Protein AF-A0A1E4J104-F1 (afdb_monomer_lite)

Foldseek 3Di:
DFPVLLLLLLVLVQLLCVVVVNHDDSQVSQQLSCLQLPHRGNVVCVVCRVSVVPGDQDLVSLVSSQVVCCVPRVQHADSLLSSCSSLLHNKDFDDWADLDPVDPKTKTKIWFRFSNNHTFIEIDIDDLDCLQFKKKFKFFLVLQLVQACQCCPDPCNVLSPDDLVVLCPPPCLVVLVVQRVCGPSRHHYAWEKAKDWAWDDPPDPVVVVVPPPDPGHTRIHMDGPGDSNNSSNRVSRHGRIDMHMYTPVGQVVCCVRTGDPPDHMDGSCRRNVNHRDDD

Radius of gyration: 21.44 Å; chains: 1; bounding box: 60×54×58 Å

Sequence (279 aa):
MNVEQLKLLAQRLRGVLERRNQPIGHSQSLDEIAALPGLRNWPEVLAFPHRVAAFELDILVAERLASRLKEHHAVDLMPRALLGVLVGNGTRQIAVQSINPWDTRKSAVYEVALESCEFAYMRVDASNCRNNERVVVVVDAQRFLSHWRADRNGHHVAEANGNPSTWIHDYKFEFAVDGFALGAANPVPLAQVGFWLKPNVRRSKMSNLMGDASEPSTTPVVAFTDGITRTFWLLVQGAPSFPVECSRSEAELLSHWCGASGVAPQSVAEITGMTDDSD

Secondary structure (DSSP, 8-state):
--HHHHHHHHHHHHHHHHHTT----HHHHHHHHTTTTT-SSHHHHHH-HHHHHH----HHHHHHHHHHHHHHH-----HHHHHHHHHT--EEEEEEE-SSTT----EEEEEEE-TTS-EEEEEEE--SS-TTTEEEEEEEHHHHHHHHHT-TTSTTHHHHT--HHHHTTSTTHHHHHHHHHTGGGSPEEPEEEEEEEEE-----TTTTTTT------EEEEEEEEE-HHHHHHHHHTT-SEEEEEEEHHHHHHHHHHHBPTT---EEHHHHH--PPP--

pLDDT: mean 91.8, std 10.4, range [45.41, 98.81]

Structure (mmCIF, N/CA/C/O backbone):
data_AF-A0A1E4J104-F1
#
_entry.id   AF-A0A1E4J104-F1
#
loop_
_atom_site.group_PDB
_atom_site.id
_atom_site.type_symbol
_atom_site.label_atom_id
_atom_site.label_alt_id
_atom_site.label_comp_id
_atom_site.label_asym_id
_atom_site.label_entity_id
_atom_site.label_seq_id
_atom_site.pdbx_PDB_ins_code
_atom_site.Cartn_x
_atom_site.Cartn_y
_atom_site.Cartn_z
_atom_site.occupancy
_atom_site.B_iso_or_equiv
_atom_site.auth_seq_id
_atom_site.auth_comp_id
_atom_site.auth_asym_id
_atom_site.auth_atom_id
_atom_site.pdbx_PDB_model_num
ATOM 1 N N . MET A 1 1 ? -5.263 16.412 13.201 1.00 90.75 1 MET A N 1
ATOM 2 C CA . MET A 1 1 ? -6.171 16.185 12.042 1.00 90.75 1 MET A CA 1
ATOM 3 C C . MET A 1 1 ? -6.997 17.452 11.769 1.00 90.75 1 MET A C 1
ATOM 5 O O . MET A 1 1 ? -6.996 18.346 12.606 1.00 90.75 1 MET A O 1
ATOM 9 N N . ASN A 1 2 ? -7.709 17.573 10.643 1.00 93.56 2 ASN A N 1
ATOM 10 C CA . ASN A 1 2 ? -8.703 18.631 10.401 1.00 93.56 2 ASN A CA 1
ATOM 11 C C . ASN A 1 2 ? -10.014 18.072 9.804 1.00 93.56 2 ASN A C 1
ATOM 13 O O . ASN A 1 2 ? -10.102 16.891 9.465 1.00 93.56 2 ASN A O 1
ATOM 17 N N . VAL A 1 3 ? -11.046 18.917 9.694 1.00 93.81 3 VAL A N 1
ATOM 18 C CA . VAL A 1 3 ? -12.386 18.509 9.225 1.00 93.81 3 VAL A CA 1
ATOM 19 C C . VAL A 1 3 ? -12.366 17.981 7.787 1.00 93.81 3 VAL A C 1
ATOM 21 O O . VAL A 1 3 ? -13.024 16.984 7.500 1.00 93.81 3 VAL A O 1
ATOM 24 N N . GLU A 1 4 ? -11.595 18.596 6.889 1.00 94.69 4 GLU A N 1
ATOM 25 C CA . GLU A 1 4 ? -11.484 18.138 5.496 1.00 94.69 4 GLU A CA 1
ATOM 26 C C . GLU A 1 4 ? -10.784 16.779 5.400 1.00 94.69 4 GLU A C 1
ATOM 28 O O . GLU A 1 4 ? -11.212 15.904 4.650 1.00 94.69 4 GLU A O 1
ATOM 33 N N . GLN A 1 5 ? -9.766 16.549 6.231 1.00 93.62 5 GLN A N 1
ATOM 34 C CA . GLN A 1 5 ? -9.133 15.240 6.342 1.00 93.62 5 GLN A CA 1
ATOM 35 C C . GLN A 1 5 ? -10.125 14.187 6.858 1.00 93.62 5 GLN A C 1
ATOM 37 O O . GLN A 1 5 ? -10.184 13.102 6.289 1.00 93.62 5 GLN A O 1
ATOM 42 N N . LEU A 1 6 ? -10.964 14.494 7.857 1.00 95.12 6 LEU A N 1
ATOM 43 C CA . LEU A 1 6 ? -12.016 13.567 8.304 1.00 95.12 6 LEU A CA 1
ATOM 44 C C . LEU A 1 6 ? -13.032 13.252 7.195 1.00 95.12 6 LEU A C 1
ATOM 46 O O . LEU A 1 6 ? -13.424 12.097 7.048 1.00 95.12 6 LEU A O 1
ATOM 50 N N . LYS A 1 7 ? -13.429 14.230 6.373 1.00 95.75 7 LYS A N 1
ATOM 51 C CA . LYS A 1 7 ? -14.304 13.969 5.213 1.00 95.75 7 LYS A CA 1
ATOM 52 C C . LYS A 1 7 ? -13.657 13.008 4.216 1.00 95.75 7 LYS A C 1
ATOM 54 O O . LYS A 1 7 ? -14.339 12.124 3.700 1.00 95.75 7 LYS A O 1
ATOM 59 N N . LEU A 1 8 ? -12.350 13.141 3.977 1.00 93.81 8 LEU A N 1
ATOM 60 C CA . LEU A 1 8 ? -11.608 12.203 3.135 1.00 93.81 8 LEU A CA 1
ATOM 61 C C . LEU A 1 8 ? -11.618 10.786 3.730 1.00 93.81 8 LEU A C 1
ATOM 63 O O . LEU A 1 8 ? -11.821 9.817 2.999 1.00 93.81 8 LEU A O 1
ATOM 67 N N . LEU A 1 9 ? -11.461 10.654 5.052 1.00 95.38 9 LEU A N 1
ATOM 68 C CA . LEU A 1 9 ? -11.584 9.359 5.733 1.00 95.38 9 LEU A CA 1
ATOM 69 C C . LEU A 1 9 ? -12.995 8.774 5.593 1.00 95.38 9 LEU A C 1
ATOM 71 O O . LEU A 1 9 ? -13.130 7.577 5.357 1.00 95.38 9 LEU A O 1
ATOM 75 N N . ALA A 1 10 ? -14.037 9.605 5.667 1.00 95.94 10 ALA A N 1
ATOM 76 C CA . ALA A 1 10 ? -15.421 9.165 5.485 1.00 95.94 10 ALA A CA 1
ATOM 77 C C . ALA A 1 10 ? -15.674 8.664 4.061 1.00 95.94 10 ALA A C 1
ATOM 79 O O . ALA A 1 10 ? -16.308 7.628 3.873 1.00 95.94 10 ALA A O 1
ATOM 80 N N . GLN A 1 11 ? -15.113 9.342 3.057 1.00 93.75 11 GLN A N 1
ATOM 81 C CA . GLN A 1 11 ? -15.161 8.880 1.673 1.00 93.75 11 GLN A CA 1
ATOM 82 C C . GLN A 1 11 ? -14.456 7.526 1.495 1.00 93.75 11 GLN A C 1
ATOM 84 O O . GLN A 1 11 ? -14.999 6.648 0.827 1.00 93.75 11 GLN A O 1
ATOM 89 N N . ARG A 1 12 ? -13.278 7.338 2.106 1.00 93.00 12 ARG A N 1
ATOM 90 C CA . ARG A 1 12 ? -12.544 6.060 2.073 1.00 93.00 12 ARG A CA 1
ATOM 91 C C . ARG A 1 12 ? -13.336 4.939 2.748 1.00 93.00 12 ARG A C 1
ATOM 93 O O . ARG A 1 12 ? -13.497 3.877 2.157 1.00 93.00 12 ARG A O 1
ATOM 100 N N . LEU A 1 13 ? -13.887 5.195 3.937 1.00 95.00 13 LEU A N 1
ATOM 101 C CA . LEU A 1 13 ? -14.746 4.246 4.649 1.00 95.00 13 LEU A CA 1
ATOM 102 C C . LEU A 1 13 ? -15.969 3.849 3.813 1.00 95.00 13 LEU A C 1
ATOM 104 O O . LEU A 1 13 ? -16.334 2.677 3.770 1.00 95.00 13 LEU A O 1
ATOM 108 N N . ARG A 1 14 ? -16.591 4.811 3.125 1.00 93.81 14 ARG A N 1
ATOM 109 C CA . ARG A 1 14 ? -17.729 4.524 2.252 1.00 93.81 14 ARG A CA 1
ATOM 110 C C . ARG A 1 14 ? -17.349 3.554 1.131 1.00 93.81 14 ARG A C 1
ATOM 112 O O . ARG A 1 14 ? -18.087 2.603 0.912 1.00 93.81 14 ARG A O 1
ATOM 119 N N . GLY A 1 15 ? -16.190 3.744 0.492 1.00 89.94 15 GLY A N 1
ATOM 120 C CA . GLY A 1 15 ? -15.677 2.819 -0.530 1.00 89.94 15 GLY A CA 1
ATOM 121 C C . GLY A 1 15 ? -15.488 1.391 -0.002 1.00 89.94 15 GLY A C 1
ATOM 122 O O . GLY A 1 15 ? -15.990 0.441 -0.602 1.00 89.94 15 GLY A O 1
ATOM 123 N N . VAL A 1 16 ? -14.882 1.251 1.186 1.00 90.94 16 VAL A N 1
ATOM 124 C CA . VAL A 1 16 ? -14.722 -0.045 1.879 1.00 90.94 16 VAL A CA 1
ATOM 125 C C . VAL A 1 16 ? -16.065 -0.761 2.055 1.00 90.94 16 VAL A C 1
ATOM 127 O O . VAL A 1 16 ? -16.193 -1.950 1.760 1.00 90.94 16 VAL A O 1
ATOM 130 N N . LEU A 1 17 ? -17.080 -0.040 2.533 1.00 92.06 17 LEU A N 1
ATOM 131 C CA . LEU A 1 17 ? -18.397 -0.611 2.813 1.00 92.06 17 LEU A CA 1
ATOM 132 C C . LEU A 1 17 ? -19.198 -0.904 1.531 1.00 92.06 17 LEU A C 1
ATOM 134 O O . LEU A 1 17 ? -19.832 -1.956 1.436 1.00 92.06 17 LEU A O 1
ATOM 138 N N . GLU A 1 18 ? -19.111 -0.041 0.514 1.00 90.25 18 GLU A N 1
ATOM 139 C CA . GLU A 1 18 ? -19.721 -0.256 -0.808 1.00 90.25 18 GLU A CA 1
ATOM 140 C C . GLU A 1 18 ? -19.241 -1.576 -1.435 1.00 90.25 18 GLU A C 1
ATOM 142 O O . GLU A 1 18 ? -20.062 -2.382 -1.879 1.00 90.25 18 GLU A O 1
ATOM 147 N N . ARG A 1 19 ? -17.932 -1.860 -1.405 1.00 83.12 19 ARG A N 1
ATOM 148 C CA . ARG A 1 19 ? -17.380 -3.113 -1.954 1.00 83.12 19 ARG A CA 1
ATOM 149 C C . ARG A 1 19 ? -17.776 -4.365 -1.181 1.00 83.12 19 ARG A C 1
ATOM 151 O O . ARG A 1 19 ? -17.814 -5.449 -1.756 1.00 83.12 19 ARG A O 1
ATOM 158 N N . ARG A 1 20 ? -18.101 -4.222 0.103 1.00 85.81 20 ARG A N 1
ATOM 159 C CA . ARG A 1 20 ? -18.635 -5.303 0.944 1.00 85.81 20 ARG A CA 1
ATOM 160 C C . ARG A 1 20 ? -20.149 -5.478 0.803 1.00 85.81 20 ARG A C 1
ATOM 162 O O . ARG A 1 20 ? -20.754 -6.182 1.607 1.00 85.81 20 ARG A O 1
ATOM 169 N N . ASN A 1 21 ? -20.761 -4.853 -0.208 1.00 87.88 21 ASN A N 1
ATOM 170 C CA . ASN A 1 21 ? -22.206 -4.865 -0.434 1.00 87.88 21 ASN A CA 1
ATOM 171 C C . ASN A 1 21 ? -22.998 -4.350 0.787 1.00 87.88 21 ASN A C 1
ATOM 173 O O . ASN A 1 21 ? -24.104 -4.804 1.071 1.00 87.88 21 ASN A O 1
ATOM 177 N N . GLN A 1 22 ? -22.402 -3.402 1.514 1.00 90.62 22 GLN A N 1
ATOM 178 C CA . GLN A 1 22 ? -22.949 -2.730 2.694 1.00 90.62 22 GLN A CA 1
ATOM 179 C C . GLN A 1 22 ? -22.968 -1.209 2.446 1.00 90.62 22 GLN A C 1
ATOM 181 O O . GLN A 1 22 ? -22.350 -0.451 3.191 1.00 90.62 22 GLN A O 1
ATOM 186 N N . PRO A 1 23 ? -23.585 -0.718 1.353 1.00 92.12 23 PRO A N 1
ATOM 187 C CA . PRO A 1 23 ? -23.490 0.690 0.994 1.00 92.12 23 PRO A CA 1
ATOM 188 C C . PRO A 1 23 ? -24.149 1.568 2.063 1.00 92.12 23 PRO A C 1
ATOM 190 O O . PRO A 1 23 ? -25.311 1.371 2.417 1.00 92.12 23 PRO A O 1
ATOM 193 N N . ILE A 1 24 ? -23.419 2.582 2.526 1.00 94.44 24 ILE A N 1
ATOM 194 C CA . ILE A 1 24 ? -23.942 3.607 3.433 1.00 94.44 24 ILE A CA 1
ATOM 195 C C . ILE A 1 24 ? -24.002 4.965 2.734 1.00 94.44 24 ILE A C 1
ATOM 197 O O . ILE A 1 24 ? -23.180 5.293 1.874 1.00 94.44 24 ILE A O 1
ATOM 201 N N . GLY A 1 25 ? -24.978 5.786 3.116 1.00 94.25 25 GLY A N 1
ATOM 202 C CA . GLY A 1 25 ? -25.119 7.144 2.600 1.00 94.25 25 GLY A CA 1
ATOM 203 C C . GLY A 1 25 ? -23.965 8.058 3.026 1.00 94.25 25 GLY A C 1
ATOM 204 O O . GLY A 1 25 ? -23.263 7.807 4.005 1.00 94.25 25 GLY A O 1
ATOM 205 N N . HIS A 1 26 ? -23.796 9.185 2.326 1.00 93.94 26 HIS A N 1
ATOM 206 C CA . HIS A 1 26 ? -22.757 10.166 2.660 1.00 93.94 26 HIS A CA 1
ATOM 207 C C . HIS A 1 26 ? -22.847 10.650 4.119 1.00 93.94 26 HIS A C 1
ATOM 209 O O . HIS A 1 26 ? -21.851 10.601 4.835 1.00 93.94 26 HIS A O 1
ATOM 215 N N . SER A 1 27 ? -24.034 11.042 4.591 1.00 95.31 27 SER A N 1
ATOM 216 C CA . SER A 1 27 ? -24.217 11.494 5.978 1.00 95.31 27 SER A CA 1
ATOM 217 C C . SER A 1 27 ? -23.904 10.400 7.000 1.00 95.31 27 SER A C 1
ATOM 219 O O . SER A 1 27 ? -23.222 10.669 7.981 1.00 95.31 27 SER A O 1
ATOM 221 N N . GLN A 1 28 ? -24.302 9.153 6.725 1.00 95.62 28 GLN A N 1
ATOM 222 C CA . GLN A 1 28 ? -23.972 8.013 7.586 1.00 95.62 28 GLN A CA 1
ATOM 223 C C . GLN A 1 28 ? -22.456 7.809 7.676 1.00 95.62 28 GLN A C 1
ATOM 225 O O . GLN A 1 28 ? -21.929 7.647 8.769 1.00 95.62 28 GLN A O 1
ATOM 230 N N . SER A 1 29 ? -21.728 7.905 6.556 1.00 96.56 29 SER A N 1
ATOM 231 C CA . SER A 1 29 ? -20.262 7.770 6.571 1.00 96.56 29 SER A CA 1
ATOM 232 C C . SER A 1 29 ? -19.569 8.841 7.423 1.00 96.56 29 SER A C 1
ATOM 234 O O . SER A 1 29 ? -18.576 8.553 8.090 1.00 96.56 29 SER A O 1
ATOM 236 N N . LEU A 1 30 ? -20.114 10.063 7.450 1.00 97.25 30 LEU A N 1
ATOM 237 C CA . LEU A 1 30 ? -19.623 11.142 8.307 1.00 97.25 30 LEU A CA 1
ATOM 238 C C . LEU A 1 30 ? -19.905 10.864 9.788 1.00 97.25 30 LEU A C 1
ATOM 240 O O . LEU A 1 30 ? -19.040 11.110 10.631 1.00 97.25 30 LEU A O 1
ATOM 244 N N . ASP A 1 31 ? -21.084 10.329 10.102 1.00 96.44 31 ASP A N 1
ATOM 245 C CA . ASP A 1 31 ? -21.455 9.965 11.470 1.00 96.44 31 ASP A CA 1
ATOM 246 C C . ASP A 1 31 ? -20.611 8.807 12.011 1.00 96.44 31 ASP A C 1
ATOM 248 O O . ASP A 1 31 ? -20.211 8.842 13.175 1.00 96.44 31 ASP A O 1
ATOM 252 N N . GLU A 1 32 ? -20.273 7.817 11.181 1.00 96.38 32 GLU A N 1
ATOM 253 C CA . GLU A 1 32 ? -19.372 6.736 11.594 1.00 96.38 32 GLU A CA 1
ATOM 254 C C . GLU A 1 32 ? -17.950 7.248 11.848 1.00 96.38 32 GLU A C 1
ATOM 256 O O . GLU A 1 32 ? -17.347 6.944 12.879 1.00 96.38 32 GLU A O 1
ATOM 261 N N . ILE A 1 33 ? -17.428 8.110 10.970 1.00 96.44 33 ILE A N 1
ATOM 262 C CA . ILE A 1 33 ? -16.099 8.710 11.144 1.00 96.44 33 ILE A CA 1
ATOM 263 C C . ILE A 1 33 ? -16.009 9.656 12.343 1.00 96.44 33 ILE A C 1
ATOM 265 O O . ILE A 1 33 ? -14.914 9.841 12.881 1.00 96.44 33 ILE A O 1
ATOM 269 N N . ALA A 1 34 ? -17.123 10.195 12.841 1.00 95.69 34 ALA A N 1
ATOM 270 C CA . ALA A 1 34 ? -17.124 10.958 14.088 1.00 95.69 34 ALA A CA 1
ATOM 271 C C . ALA A 1 34 ? -16.581 10.140 15.277 1.00 95.69 34 ALA A C 1
ATOM 273 O O . ALA A 1 34 ? -15.997 10.710 16.203 1.00 95.69 34 ALA A O 1
ATOM 274 N N . ALA A 1 35 ? -16.665 8.805 15.226 1.00 94.06 35 ALA A N 1
ATOM 275 C CA . ALA A 1 35 ? -16.077 7.933 16.236 1.00 94.06 35 ALA A CA 1
ATOM 276 C C . ALA A 1 35 ? -14.547 8.056 16.329 1.00 94.06 35 ALA A C 1
ATOM 278 O O . ALA A 1 35 ? -13.984 7.747 17.381 1.00 94.06 35 ALA A O 1
ATOM 279 N N . LEU A 1 36 ? -13.861 8.528 15.279 1.00 94.50 36 LEU A N 1
ATOM 280 C CA . LEU A 1 36 ? -12.402 8.659 15.255 1.00 94.50 36 LEU A CA 1
ATOM 281 C C . LEU A 1 36 ? -11.862 9.668 16.295 1.00 94.50 36 LEU A C 1
ATOM 283 O O . LEU A 1 36 ? -11.022 9.300 17.112 1.00 94.50 36 LEU A O 1
ATOM 287 N N . PRO A 1 37 ? -12.372 10.907 16.392 1.00 95.00 37 PRO A N 1
ATOM 288 C CA . PRO A 1 37 ? -12.060 11.799 17.515 1.00 95.00 37 PRO A CA 1
ATOM 289 C C . PRO A 1 37 ? -12.823 11.459 18.816 1.00 95.00 37 PRO A C 1
ATOM 291 O O . PRO A 1 37 ? -12.764 12.221 19.785 1.00 95.00 37 PRO A O 1
ATOM 294 N N . GLY A 1 38 ? -13.557 10.340 18.865 1.00 92.88 38 GLY A N 1
ATOM 295 C CA . GLY A 1 38 ? -14.380 9.929 20.009 1.00 92.88 38 GLY A CA 1
ATOM 296 C C . GLY A 1 38 ? -15.676 10.735 20.146 1.00 92.88 38 GLY A C 1
ATOM 297 O O . GLY A 1 38 ? -16.106 11.022 21.266 1.00 92.88 38 GLY A O 1
ATOM 298 N N . LEU A 1 39 ? -16.241 11.177 19.023 1.00 95.00 39 LEU A N 1
ATOM 299 C CA . LEU A 1 39 ? -17.489 11.931 18.934 1.00 95.00 39 LEU A CA 1
ATOM 300 C C . LEU A 1 39 ? -18.617 11.021 18.437 1.00 95.00 39 LEU A C 1
ATOM 302 O O . LEU A 1 39 ? -18.385 9.972 17.830 1.00 95.00 39 LEU A O 1
ATOM 306 N N . ARG A 1 40 ? -19.861 11.389 18.734 1.00 93.06 40 ARG A N 1
ATOM 307 C CA . ARG A 1 40 ? -21.014 10.522 18.457 1.00 93.06 40 ARG A CA 1
ATOM 308 C C . ARG A 1 40 ? -21.516 10.642 17.025 1.00 93.06 40 ARG A C 1
ATOM 310 O O . ARG A 1 40 ? -21.935 9.634 16.462 1.00 93.06 40 ARG A O 1
ATOM 317 N N . ASN A 1 41 ? -21.474 11.842 16.455 1.00 96.06 41 ASN A N 1
ATOM 318 C CA . ASN A 1 41 ? -22.026 12.157 15.140 1.00 96.06 41 ASN A CA 1
ATOM 319 C C . ASN A 1 41 ? -21.320 13.370 14.511 1.00 96.06 41 ASN A C 1
ATOM 321 O O . ASN A 1 41 ? -20.516 14.051 15.157 1.00 96.06 41 ASN A O 1
ATOM 325 N N . TRP A 1 42 ? -21.621 13.647 13.246 1.00 97.19 42 TRP A N 1
ATOM 326 C CA . TRP A 1 42 ? -21.004 14.739 12.501 1.00 97.19 42 TRP A CA 1
ATOM 327 C C . TRP A 1 42 ? -21.285 16.143 13.077 1.00 97.19 42 TRP A C 1
ATOM 329 O O . TRP A 1 42 ? -20.356 16.951 13.129 1.00 97.19 42 TRP A O 1
ATOM 339 N N . PRO A 1 43 ? -22.494 16.469 13.580 1.00 97.62 43 PRO A N 1
ATOM 340 C CA . PRO A 1 43 ? -22.718 17.730 14.288 1.00 97.62 43 PRO A CA 1
ATOM 341 C C . PRO A 1 43 ? -21.753 17.969 15.459 1.00 97.62 43 PRO A C 1
ATOM 343 O O . PRO A 1 43 ? -21.264 19.087 15.623 1.00 97.62 43 PRO A O 1
ATOM 346 N N . GLU A 1 44 ? -21.411 16.935 16.236 1.00 97.94 44 GLU A N 1
ATOM 347 C CA . GLU A 1 44 ? -20.403 17.058 17.296 1.00 97.94 44 GLU A CA 1
ATOM 348 C C . GLU A 1 44 ? -19.000 17.353 16.738 1.00 97.94 44 GLU A C 1
ATOM 350 O O . GLU A 1 44 ? -18.265 18.143 17.328 1.00 97.94 44 GLU A O 1
ATOM 355 N N . VAL A 1 45 ? -18.625 16.787 15.584 1.00 97.12 45 VAL A N 1
ATOM 356 C CA . VAL A 1 45 ? -17.346 17.098 14.906 1.00 97.12 45 VAL A CA 1
ATOM 357 C C . VAL A 1 45 ? -17.231 18.596 14.624 1.00 97.12 45 VAL A C 1
ATOM 359 O O . VAL A 1 45 ? -16.179 19.192 14.864 1.00 97.12 45 VAL A O 1
ATOM 362 N N . LEU A 1 46 ? -18.322 19.214 14.167 1.00 96.75 46 LEU A N 1
ATOM 363 C CA . LEU A 1 46 ? -18.377 20.651 13.896 1.00 96.75 46 LEU A CA 1
ATOM 364 C C . LEU A 1 46 ? -18.403 21.489 15.183 1.00 96.75 46 LEU A C 1
ATOM 366 O O . LEU A 1 46 ? -17.818 22.570 15.216 1.00 96.75 46 LEU A O 1
ATOM 370 N N . ALA A 1 47 ? -19.048 20.994 16.243 1.00 97.31 47 ALA A N 1
ATOM 371 C CA . ALA A 1 47 ? -19.134 21.681 17.532 1.00 97.31 47 ALA A CA 1
ATOM 372 C C . ALA A 1 47 ? -17.822 21.637 18.341 1.00 97.31 47 ALA A C 1
ATOM 374 O O . ALA A 1 47 ? -17.558 22.540 19.135 1.00 97.31 47 ALA A O 1
ATOM 375 N N . PHE A 1 48 ? -16.981 20.614 18.139 1.00 96.56 48 PHE A N 1
ATOM 376 C CA . PHE A 1 48 ? -15.749 20.392 18.906 1.00 96.56 48 PHE A CA 1
ATOM 377 C C . PHE A 1 48 ? -14.487 20.329 18.021 1.00 96.56 48 PHE A C 1
ATOM 379 O O . PHE A 1 48 ? -13.753 19.335 18.053 1.00 96.56 48 PHE A O 1
ATOM 386 N N . PRO A 1 49 ? -14.149 21.398 17.273 1.00 94.56 49 PRO A N 1
ATOM 387 C CA . PRO A 1 49 ? -13.016 21.390 16.343 1.00 94.56 49 PRO A CA 1
ATOM 388 C C . PRO A 1 49 ? -11.663 21.165 17.035 1.00 94.56 49 PRO A C 1
ATOM 390 O O . PRO A 1 49 ? -10.755 20.589 16.443 1.00 94.56 49 PRO A O 1
ATOM 393 N N . HIS A 1 50 ? -11.522 21.551 18.307 1.00 95.00 50 HIS A N 1
ATOM 394 C CA . HIS A 1 50 ? -10.307 21.299 19.086 1.00 95.00 50 HIS A CA 1
ATOM 395 C C . HIS A 1 50 ? -10.064 19.800 19.331 1.00 95.00 50 HIS A C 1
ATOM 397 O O . HIS A 1 50 ? -8.916 19.361 19.323 1.00 95.00 50 HIS A O 1
ATOM 403 N N . ARG A 1 51 ? -11.126 18.992 19.483 1.00 94.69 51 ARG A N 1
ATOM 404 C CA . ARG A 1 51 ? -11.004 17.529 19.598 1.00 94.69 51 ARG A CA 1
ATOM 405 C C . ARG A 1 51 ? -10.562 16.901 18.282 1.00 94.69 51 ARG A C 1
ATOM 407 O O . ARG A 1 51 ? -9.772 15.967 18.295 1.00 94.69 51 ARG A O 1
ATOM 414 N N . VAL A 1 52 ? -11.029 17.439 17.155 1.00 94.81 52 VAL A N 1
ATOM 415 C CA . VAL A 1 52 ? -10.565 17.035 15.818 1.00 94.81 52 VAL A CA 1
ATOM 416 C C . VAL A 1 52 ? -9.098 17.415 15.613 1.00 94.81 52 VAL A C 1
ATOM 418 O O . VAL A 1 52 ? -8.325 16.625 15.079 1.00 94.81 52 VAL A O 1
ATOM 421 N N . ALA A 1 53 ? -8.694 18.605 16.058 1.00 94.25 53 ALA A N 1
ATOM 422 C CA . ALA A 1 53 ? -7.314 19.063 15.947 1.00 94.25 53 ALA A CA 1
ATOM 423 C C . ALA A 1 53 ? -6.347 18.169 16.740 1.00 94.25 53 ALA A C 1
ATOM 425 O O . ALA A 1 53 ? -5.335 17.744 16.183 1.00 94.25 53 ALA A O 1
ATOM 426 N N . ALA A 1 54 ? -6.704 17.838 17.986 1.00 92.94 54 ALA A N 1
ATOM 427 C CA . ALA A 1 54 ? -5.920 16.992 18.890 1.00 92.94 54 ALA A CA 1
ATOM 428 C C . ALA A 1 54 ? -5.965 15.490 18.554 1.00 92.94 54 ALA A C 1
ATOM 430 O O . ALA A 1 54 ? -5.229 14.707 19.144 1.00 92.94 54 ALA A O 1
ATOM 431 N N . PHE A 1 55 ? -6.847 15.075 17.644 1.00 91.94 55 PHE A N 1
ATOM 432 C CA . PHE A 1 55 ? -6.989 13.683 17.241 1.00 91.94 55 PHE A CA 1
ATOM 433 C C . PHE A 1 55 ? -5.849 13.244 16.306 1.00 91.94 55 PHE A C 1
ATOM 435 O O . PHE A 1 55 ? -5.570 13.888 15.283 1.00 91.94 55 PHE A O 1
ATOM 442 N N . GLU A 1 56 ? -5.263 12.093 16.637 1.00 92.19 56 GLU A N 1
ATOM 443 C CA . GLU A 1 56 ? -4.311 11.344 15.820 1.00 92.19 56 GLU A CA 1
ATOM 444 C C . GLU A 1 56 ? -4.916 10.003 15.409 1.00 92.19 56 GLU A C 1
ATOM 446 O O . GLU A 1 56 ? -5.508 9.292 16.220 1.00 92.19 56 GLU A O 1
ATOM 451 N N . LEU A 1 57 ? -4.789 9.668 14.126 1.00 92.94 57 LEU A N 1
ATOM 452 C CA . LEU A 1 57 ? -5.304 8.419 13.585 1.00 92.94 57 LEU A CA 1
ATOM 453 C C . LEU A 1 57 ? -4.305 7.291 13.875 1.00 92.94 57 LEU A C 1
ATOM 455 O O . LEU A 1 57 ? -3.267 7.204 13.224 1.00 92.94 57 LEU A O 1
ATOM 459 N N . ASP A 1 58 ? -4.643 6.437 14.838 1.00 93.81 58 ASP A N 1
ATOM 460 C CA . ASP A 1 58 ? -3.835 5.303 15.279 1.00 93.81 58 ASP A CA 1
ATOM 461 C C . ASP A 1 58 ? -4.640 3.987 15.306 1.00 93.81 58 ASP A C 1
ATOM 463 O O . ASP A 1 58 ? -5.798 3.914 14.877 1.00 93.81 58 ASP A O 1
ATOM 467 N N . ILE A 1 59 ? -4.008 2.919 15.801 1.00 94.25 59 ILE A N 1
ATOM 468 C CA . ILE A 1 59 ? -4.625 1.592 15.871 1.00 94.25 59 ILE A CA 1
ATOM 469 C C . ILE A 1 59 ? -5.796 1.529 16.858 1.00 94.25 59 ILE A C 1
ATOM 471 O O . ILE A 1 59 ? -6.809 0.914 16.540 1.00 94.25 59 ILE A O 1
ATOM 475 N N . LEU A 1 60 ? -5.698 2.199 18.010 1.00 94.31 60 LEU A N 1
ATOM 476 C CA . LEU A 1 60 ? -6.741 2.178 19.039 1.00 94.31 60 LEU A CA 1
ATOM 477 C C . LEU A 1 60 ? -8.008 2.856 18.524 1.00 94.31 60 LEU A C 1
ATOM 479 O O . LEU A 1 60 ? -9.130 2.408 18.757 1.00 94.31 60 LEU A O 1
ATOM 483 N N . VAL A 1 61 ? -7.845 3.942 17.778 1.00 94.44 61 VAL A N 1
ATOM 484 C CA . VAL A 1 61 ? -8.968 4.633 17.164 1.00 94.44 61 VAL A CA 1
ATOM 485 C C . VAL A 1 61 ? -9.589 3.783 16.048 1.00 94.44 61 VAL A C 1
ATOM 487 O O . VAL A 1 61 ? -10.820 3.723 15.947 1.00 94.44 61 VAL A O 1
ATOM 490 N N . ALA A 1 62 ? -8.775 3.103 15.236 1.00 95.06 62 ALA A N 1
ATOM 491 C CA . ALA A 1 62 ? -9.276 2.179 14.221 1.00 95.06 62 ALA A CA 1
ATOM 492 C C . ALA A 1 62 ? -10.046 0.995 14.841 1.00 95.06 62 ALA A C 1
ATOM 494 O O . ALA A 1 62 ? -11.073 0.596 14.296 1.00 95.06 62 ALA A O 1
ATOM 495 N N . GLU A 1 63 ? -9.623 0.484 16.003 1.00 94.88 63 GLU A N 1
ATOM 496 C CA . GLU A 1 63 ? -10.340 -0.549 16.771 1.00 94.88 63 GLU A CA 1
ATOM 497 C C . GLU A 1 63 ? -11.728 -0.081 17.217 1.00 94.88 63 GLU A C 1
ATOM 499 O O . GLU A 1 63 ? -12.707 -0.826 17.100 1.00 94.88 63 GLU A O 1
ATOM 504 N N . ARG A 1 64 ? -11.844 1.171 17.676 1.00 93.88 64 ARG A N 1
ATOM 505 C CA . ARG A 1 64 ? -13.148 1.749 18.035 1.00 93.88 64 ARG A CA 1
ATOM 506 C C . ARG A 1 64 ? -14.063 1.873 16.825 1.00 93.88 64 ARG A C 1
ATOM 508 O O . ARG A 1 64 ? -15.246 1.561 16.932 1.00 93.88 64 ARG A O 1
ATOM 515 N N . LEU A 1 65 ? -13.536 2.326 15.686 1.00 95.94 65 LEU A N 1
ATOM 516 C CA . LEU A 1 65 ? -14.324 2.411 14.458 1.00 95.94 65 LEU A CA 1
ATOM 517 C C . LEU A 1 65 ? -14.760 1.017 13.987 1.00 95.94 65 LEU A C 1
ATOM 519 O O . LEU A 1 65 ? -15.928 0.836 13.665 1.00 95.94 65 LEU A O 1
ATOM 523 N N . ALA A 1 66 ? -13.863 0.029 13.996 1.00 95.31 66 ALA A N 1
ATOM 524 C CA . ALA A 1 66 ? -14.195 -1.348 13.635 1.00 95.31 66 ALA A CA 1
ATOM 525 C C . ALA A 1 66 ? -15.288 -1.930 14.549 1.00 95.31 66 ALA A C 1
ATOM 527 O O . ALA A 1 66 ? -16.264 -2.490 14.055 1.00 95.31 66 ALA A O 1
ATOM 528 N N . SER A 1 67 ? -15.180 -1.720 15.866 1.00 94.69 67 SER A N 1
ATOM 529 C CA . SER A 1 67 ? -16.206 -2.132 16.837 1.00 94.69 67 SER A CA 1
ATOM 530 C C . SER A 1 67 ? -17.558 -1.484 16.539 1.00 94.69 67 SER A C 1
ATOM 532 O O . SER A 1 67 ? -18.577 -2.166 16.481 1.00 94.69 67 SER A O 1
ATOM 534 N N . ARG A 1 68 ? -17.564 -0.179 16.255 1.00 95.06 68 ARG A N 1
ATOM 535 C CA . ARG A 1 68 ? -18.781 0.556 15.903 1.00 95.06 68 ARG A CA 1
ATOM 536 C C . ARG A 1 68 ? -19.412 0.054 14.603 1.00 95.06 68 ARG A C 1
ATOM 538 O O . ARG A 1 68 ? -20.623 -0.119 14.537 1.00 95.06 68 ARG A O 1
ATOM 545 N N . LEU A 1 69 ? -18.607 -0.227 13.580 1.00 94.88 69 LEU A N 1
ATOM 546 C CA . LEU A 1 69 ? -19.094 -0.770 12.309 1.00 94.88 69 LEU A CA 1
ATOM 547 C C . LEU A 1 69 ? -19.653 -2.188 12.464 1.00 94.88 69 LEU A C 1
ATOM 549 O O . LEU A 1 69 ? -20.647 -2.532 11.824 1.00 94.88 69 LEU A O 1
ATOM 553 N N . LYS A 1 70 ? -19.069 -2.987 13.359 1.00 94.88 70 LYS A N 1
ATOM 554 C CA . LYS A 1 70 ? -19.600 -4.297 13.734 1.00 94.88 70 LYS A CA 1
ATOM 555 C C . LYS A 1 70 ? -20.958 -4.178 14.421 1.00 94.88 70 LYS A C 1
ATOM 557 O O . LYS A 1 70 ? -21.865 -4.931 14.088 1.00 94.88 70 LYS A O 1
ATOM 562 N N . GLU A 1 71 ? -21.117 -3.223 15.332 1.00 94.62 71 GLU A N 1
ATOM 563 C CA . GLU A 1 71 ? -22.380 -2.988 16.042 1.00 94.62 71 GLU A CA 1
ATOM 564 C C . GLU A 1 71 ? -23.480 -2.424 15.131 1.00 94.62 71 GLU A C 1
ATOM 566 O O . GLU A 1 71 ? -24.616 -2.888 15.180 1.00 94.62 71 GLU A O 1
ATOM 571 N N . HIS A 1 72 ? -23.159 -1.435 14.296 1.00 94.19 72 HIS A N 1
ATOM 572 C CA . HIS A 1 72 ? -24.152 -0.719 13.491 1.00 94.19 72 HIS A CA 1
ATOM 573 C C . HIS A 1 72 ? -24.481 -1.406 12.161 1.00 94.19 72 HIS A C 1
ATOM 575 O O . HIS A 1 72 ? -25.620 -1.328 11.704 1.00 94.19 72 HIS A O 1
ATOM 581 N N . HIS A 1 73 ? -23.498 -2.063 11.537 1.00 92.19 73 HIS A N 1
ATOM 582 C CA . HIS A 1 73 ? -23.608 -2.590 10.167 1.00 92.19 73 HIS A CA 1
ATOM 583 C C . HIS A 1 73 ? -23.319 -4.095 10.075 1.00 92.19 73 HIS A C 1
ATOM 585 O O . HIS A 1 73 ? -23.327 -4.655 8.982 1.00 92.19 73 HIS A O 1
ATOM 591 N N . ALA A 1 74 ? -23.053 -4.772 11.201 1.00 91.94 74 ALA A N 1
ATOM 592 C CA . ALA A 1 74 ? -22.653 -6.183 11.236 1.00 91.94 74 ALA A CA 1
ATOM 593 C C . ALA A 1 74 ? -21.410 -6.491 10.373 1.00 91.94 74 ALA A C 1
ATOM 595 O O . ALA A 1 74 ? -21.253 -7.601 9.860 1.00 91.94 74 ALA A O 1
ATOM 596 N N . VAL A 1 75 ? -20.514 -5.510 10.215 1.00 90.56 75 VAL A N 1
ATOM 597 C CA . VAL A 1 75 ? -19.284 -5.649 9.427 1.00 90.56 75 VAL A CA 1
ATOM 598 C C . VAL A 1 75 ? -18.092 -5.850 10.355 1.00 90.56 75 VAL A C 1
ATOM 600 O O . VAL A 1 75 ? -17.713 -4.942 11.089 1.00 90.56 75 VAL A O 1
ATOM 603 N N . ASP A 1 76 ? -17.469 -7.027 10.286 1.00 92.44 76 ASP A N 1
ATOM 604 C CA . ASP A 1 76 ? -16.214 -7.299 10.991 1.00 92.44 76 ASP A CA 1
ATOM 605 C C . ASP A 1 76 ? -15.019 -6.893 10.114 1.00 92.44 76 ASP A C 1
ATOM 607 O O . ASP A 1 76 ? -14.891 -7.355 8.972 1.00 92.44 76 ASP A O 1
ATOM 611 N N . LEU A 1 77 ? -14.176 -5.993 10.622 1.00 92.75 77 LEU A N 1
ATOM 612 C CA . LEU A 1 77 ? -13.018 -5.431 9.919 1.00 92.75 77 LEU A CA 1
ATOM 613 C C . LEU A 1 77 ? -11.771 -5.601 10.777 1.00 92.75 77 LEU A C 1
ATOM 615 O O . LEU A 1 77 ? -11.804 -5.302 11.970 1.00 92.75 77 LEU A O 1
ATOM 619 N N . MET A 1 78 ? -10.645 -5.988 10.170 1.00 94.06 78 MET A N 1
ATOM 620 C CA . MET A 1 78 ? -9.373 -6.000 10.891 1.00 94.06 78 MET A CA 1
ATOM 621 C C . MET A 1 78 ? -8.920 -4.551 11.135 1.00 94.06 78 MET A C 1
ATOM 623 O O . MET A 1 78 ? -8.633 -3.841 10.165 1.00 94.06 78 MET A O 1
ATOM 627 N N . PRO A 1 79 ? -8.786 -4.094 12.396 1.00 94.75 79 PRO A N 1
ATOM 628 C CA . PRO A 1 79 ? -8.500 -2.689 12.701 1.00 94.75 79 PRO A CA 1
ATOM 629 C C . PRO A 1 79 ? -7.229 -2.159 12.035 1.00 94.75 79 PRO A C 1
ATOM 631 O O . PRO A 1 79 ? -7.189 -1.026 11.563 1.00 94.75 79 PRO A O 1
ATOM 634 N N . ARG A 1 80 ? -6.191 -2.997 11.935 1.00 93.69 80 ARG A N 1
ATOM 635 C CA . ARG A 1 80 ? -4.923 -2.615 11.304 1.00 93.69 80 ARG A CA 1
ATOM 636 C C . ARG A 1 80 ? -5.046 -2.429 9.791 1.00 93.69 80 ARG A C 1
ATOM 638 O O . ARG A 1 80 ? -4.493 -1.470 9.261 1.00 93.69 80 ARG A O 1
ATOM 645 N N . ALA A 1 81 ? -5.774 -3.306 9.104 1.00 93.19 81 ALA A N 1
ATOM 646 C CA . ALA A 1 81 ? -6.000 -3.160 7.669 1.00 93.19 81 ALA A CA 1
ATOM 647 C C . ALA A 1 81 ? -6.913 -1.956 7.385 1.00 93.19 81 ALA A C 1
ATOM 649 O O . ALA A 1 81 ? -6.621 -1.166 6.489 1.00 93.19 81 ALA A O 1
ATOM 650 N N . LEU A 1 82 ? -7.943 -1.747 8.216 1.00 95.38 82 LEU A N 1
ATOM 651 C CA . LEU A 1 82 ? -8.788 -0.553 8.174 1.00 95.38 82 LEU A CA 1
ATOM 652 C C . LEU A 1 82 ? -7.960 0.728 8.331 1.00 95.38 82 LEU A C 1
ATOM 654 O O . LEU A 1 82 ? -8.099 1.641 7.522 1.00 95.38 82 LEU A O 1
ATOM 658 N N . LEU A 1 83 ? -7.060 0.786 9.318 1.00 94.88 83 LEU A N 1
ATOM 659 C CA . LEU A 1 83 ? -6.141 1.911 9.494 1.00 94.88 83 LEU A CA 1
ATOM 660 C C . LEU A 1 83 ? -5.312 2.162 8.226 1.00 94.88 83 LEU A C 1
ATOM 662 O O . LEU A 1 83 ? -5.227 3.300 7.768 1.00 94.88 83 LEU A O 1
ATOM 666 N N . GLY A 1 84 ? -4.753 1.105 7.632 1.00 92.25 84 GLY A N 1
ATOM 667 C CA . GLY A 1 84 ? -3.964 1.198 6.405 1.00 92.25 84 GLY A CA 1
ATOM 668 C C . GLY A 1 84 ? -4.744 1.779 5.223 1.00 92.25 84 GLY A C 1
ATOM 669 O O . GLY A 1 84 ? -4.264 2.689 4.542 1.00 92.25 84 GLY A O 1
ATOM 670 N N . VAL A 1 85 ? -5.980 1.316 5.021 1.00 93.06 85 VAL A N 1
ATOM 671 C CA . VAL A 1 85 ? -6.891 1.840 3.990 1.00 93.06 85 VAL A CA 1
ATOM 672 C C . VAL A 1 85 ? -7.273 3.293 4.272 1.00 93.06 85 VAL A C 1
ATOM 674 O O . VAL A 1 85 ? -7.231 4.133 3.371 1.00 93.06 85 VAL A O 1
ATOM 677 N N . LEU A 1 86 ? -7.586 3.625 5.526 1.00 93.25 86 LEU A N 1
ATOM 678 C CA . LEU A 1 86 ? -7.957 4.980 5.928 1.00 93.25 86 LEU A CA 1
ATOM 679 C C . LEU A 1 86 ? -6.808 5.970 5.769 1.00 93.25 86 LEU A C 1
ATOM 681 O O . LEU A 1 86 ? -7.052 7.085 5.321 1.00 93.25 86 LEU A O 1
ATOM 685 N N . VAL A 1 87 ? -5.570 5.591 6.086 1.00 90.94 87 VAL A N 1
ATOM 686 C CA . VAL A 1 87 ? -4.385 6.442 5.889 1.00 90.94 87 VAL A CA 1
ATOM 687 C C . VAL A 1 87 ? -4.021 6.543 4.405 1.00 90.94 87 VAL A C 1
ATOM 689 O O . VAL A 1 87 ? -3.529 7.582 3.958 1.00 90.94 87 VAL A O 1
ATOM 692 N N . GLY A 1 88 ? -4.354 5.530 3.603 1.00 88.56 88 GLY A N 1
ATOM 693 C CA . GLY A 1 88 ? -3.870 5.401 2.227 1.00 88.56 88 GLY A CA 1
ATOM 694 C C . GLY A 1 88 ? -2.462 4.801 2.162 1.00 88.56 88 GLY A C 1
ATOM 695 O O . GLY A 1 88 ? -1.810 4.865 1.128 1.00 88.56 88 GLY A O 1
ATOM 696 N N . ASN A 1 89 ? -1.989 4.227 3.269 1.00 89.75 89 ASN A N 1
ATOM 697 C CA . ASN A 1 89 ? -0.765 3.448 3.335 1.00 89.75 89 ASN A CA 1
ATOM 698 C C . ASN A 1 89 ? -0.954 2.319 4.351 1.00 89.75 89 ASN A C 1
ATOM 700 O O . ASN A 1 89 ? -0.945 2.554 5.557 1.00 89.75 89 ASN A O 1
ATOM 704 N N . GLY A 1 90 ? -1.136 1.100 3.851 1.00 88.31 90 GLY A N 1
ATOM 705 C CA . GLY A 1 90 ? -1.336 -0.094 4.672 1.00 88.31 90 GLY A CA 1
ATOM 706 C C . GLY A 1 90 ? -0.290 -1.174 4.447 1.00 88.31 90 GLY A C 1
ATOM 707 O O . GLY A 1 90 ? -0.525 -2.322 4.811 1.00 88.31 90 GLY A O 1
ATOM 708 N N . THR A 1 91 ? 0.829 -0.821 3.816 1.00 95.62 91 THR A N 1
ATOM 709 C CA . THR A 1 91 ? 1.931 -1.747 3.569 1.00 95.62 91 THR A CA 1
ATOM 710 C C . THR A 1 91 ? 2.976 -1.610 4.658 1.00 95.62 91 THR A C 1
ATOM 712 O O . THR A 1 91 ? 3.461 -0.507 4.918 1.00 95.62 91 THR A O 1
ATOM 715 N N . ARG A 1 92 ? 3.381 -2.729 5.259 1.00 94.75 92 ARG A N 1
ATOM 716 C CA . ARG A 1 92 ? 4.509 -2.751 6.196 1.00 94.75 92 ARG A CA 1
ATOM 717 C C . ARG A 1 92 ? 5.272 -4.061 6.131 1.00 94.75 92 ARG A C 1
ATOM 719 O O . ARG A 1 92 ? 4.688 -5.114 5.893 1.00 94.75 92 ARG A O 1
ATOM 726 N N . GLN A 1 93 ? 6.568 -3.993 6.406 1.00 96.06 93 GLN A N 1
ATOM 727 C CA . GLN A 1 93 ? 7.372 -5.180 6.658 1.00 96.06 93 GLN A CA 1
ATOM 728 C C . GLN A 1 93 ? 6.995 -5.771 8.022 1.00 96.06 93 GLN A C 1
ATOM 730 O O . GLN A 1 93 ? 6.862 -5.042 9.006 1.00 96.06 93 GLN A O 1
ATOM 735 N N . ILE A 1 94 ? 6.823 -7.089 8.080 1.00 95.81 94 ILE A N 1
ATOM 736 C CA . ILE A 1 94 ? 6.388 -7.804 9.289 1.00 95.81 94 ILE A CA 1
ATOM 737 C C . ILE A 1 94 ? 7.385 -8.851 9.770 1.00 95.81 94 ILE A C 1
ATOM 739 O O . ILE A 1 94 ? 7.352 -9.220 10.941 1.00 95.81 94 ILE A O 1
ATOM 743 N N . ALA A 1 95 ? 8.259 -9.334 8.887 1.00 94.88 95 ALA A N 1
ATOM 744 C CA . ALA A 1 95 ? 9.235 -10.357 9.223 1.00 94.88 95 ALA A CA 1
ATOM 745 C C . ALA A 1 95 ? 10.438 -10.312 8.279 1.00 94.88 95 ALA A C 1
ATOM 747 O O . ALA A 1 95 ? 10.347 -9.845 7.142 1.00 94.88 95 ALA A O 1
ATOM 748 N N . VAL A 1 96 ? 11.550 -10.855 8.766 1.00 94.75 96 VAL A N 1
ATOM 749 C CA . VAL A 1 96 ? 12.688 -11.290 7.958 1.00 94.75 96 VAL A CA 1
ATOM 750 C C . VAL A 1 96 ? 12.925 -12.748 8.317 1.00 94.75 96 VAL A C 1
ATOM 752 O O . VAL A 1 96 ? 13.274 -13.050 9.457 1.00 94.75 96 VAL A O 1
ATOM 755 N N . GLN A 1 97 ? 12.694 -13.653 7.374 1.00 91.44 97 GLN A N 1
ATOM 756 C CA . GLN A 1 97 ? 12.719 -15.091 7.635 1.00 91.44 97 GLN A CA 1
ATOM 757 C C . GLN A 1 97 ? 13.191 -15.861 6.408 1.00 91.44 97 GLN A C 1
ATOM 759 O O . GLN A 1 97 ? 13.030 -15.387 5.289 1.00 91.44 97 GLN A O 1
ATOM 764 N N . SER A 1 98 ? 13.739 -17.057 6.603 1.00 87.75 98 SER A N 1
ATOM 765 C CA . SER A 1 98 ? 13.910 -17.975 5.479 1.00 87.75 98 SER A CA 1
ATOM 766 C C . SER A 1 98 ? 12.558 -18.596 5.122 1.00 87.75 98 SER A C 1
ATOM 768 O O . SER A 1 98 ? 11.839 -19.074 6.000 1.00 87.75 98 SER A O 1
ATOM 770 N N . ILE A 1 99 ? 12.195 -18.551 3.841 1.00 84.06 99 ILE A N 1
ATOM 771 C CA . ILE A 1 99 ? 10.945 -19.139 3.332 1.00 84.06 99 ILE A CA 1
ATOM 772 C C . ILE A 1 99 ? 11.110 -20.644 3.093 1.00 84.06 99 ILE A C 1
ATOM 774 O O . ILE A 1 99 ? 10.156 -21.404 3.246 1.00 84.06 99 ILE A O 1
ATOM 778 N N . ASN A 1 100 ? 12.321 -21.086 2.746 1.00 78.00 100 ASN A N 1
ATOM 779 C CA . ASN A 1 100 ? 12.650 -22.491 2.557 1.00 78.00 100 ASN A CA 1
ATOM 780 C C . ASN A 1 100 ? 13.622 -22.931 3.665 1.00 78.00 100 ASN A C 1
ATOM 782 O O . ASN A 1 100 ? 14.729 -22.409 3.706 1.00 78.00 100 ASN A O 1
ATOM 786 N N . PRO A 1 101 ? 13.281 -23.920 4.514 1.00 79.06 101 PRO A N 1
ATOM 787 C CA . PRO A 1 101 ? 14.146 -24.366 5.613 1.00 79.06 101 PRO A CA 1
ATOM 788 C C . PRO A 1 101 ? 15.569 -24.767 5.198 1.00 79.06 101 PRO A C 1
ATOM 790 O O . PRO A 1 101 ? 16.477 -24.757 6.025 1.00 79.06 101 PRO A O 1
ATOM 793 N N . TRP A 1 102 ? 15.755 -25.138 3.931 1.00 80.00 102 TRP A N 1
ATOM 794 C CA . TRP A 1 102 ? 17.037 -25.552 3.359 1.00 80.00 102 TRP A CA 1
ATOM 795 C C . TRP A 1 102 ? 17.826 -24.398 2.731 1.00 80.00 102 TRP A C 1
ATOM 797 O O . TRP A 1 102 ? 18.945 -24.600 2.267 1.00 80.00 102 TRP A O 1
ATOM 807 N N . ASP A 1 103 ? 17.239 -23.205 2.685 1.00 80.06 103 ASP A N 1
ATOM 808 C CA . ASP A 1 103 ? 17.827 -21.999 2.128 1.00 80.06 103 ASP A CA 1
ATOM 809 C C . ASP A 1 103 ? 18.282 -21.078 3.261 1.00 80.06 103 ASP A C 1
ATOM 811 O O . ASP A 1 103 ? 17.507 -20.706 4.146 1.00 80.06 103 ASP A O 1
ATOM 815 N N . THR 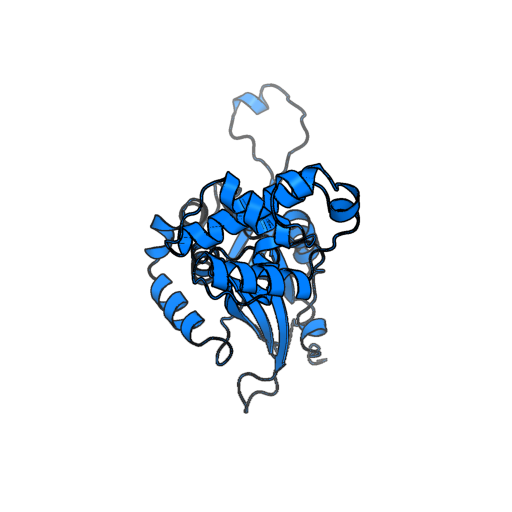A 1 104 ? 19.558 -20.709 3.246 1.00 80.62 104 THR A N 1
ATOM 816 C CA . THR A 1 104 ? 20.121 -19.757 4.209 1.00 80.62 104 THR A CA 1
ATOM 817 C C . THR A 1 104 ? 19.726 -18.318 3.887 1.00 80.62 104 THR A C 1
ATOM 819 O O . THR A 1 104 ? 19.866 -17.442 4.747 1.00 80.62 104 THR A O 1
ATOM 822 N N . ARG A 1 105 ? 19.215 -18.062 2.675 1.00 87.81 105 ARG A N 1
ATOM 823 C CA . ARG A 1 105 ? 18.765 -16.738 2.252 1.00 87.81 105 ARG A CA 1
ATOM 824 C C . ARG A 1 105 ? 17.516 -16.333 3.017 1.00 87.81 105 ARG A C 1
ATOM 826 O O . ARG A 1 105 ? 16.596 -17.114 3.255 1.00 87.81 105 ARG A O 1
ATOM 833 N N . LYS A 1 106 ? 17.501 -15.064 3.403 1.00 92.12 106 LYS A N 1
ATOM 834 C CA . LYS A 1 106 ? 16.380 -14.446 4.099 1.00 92.12 106 LYS A CA 1
ATOM 835 C C . LYS A 1 106 ? 15.488 -13.724 3.104 1.00 92.12 106 LYS A C 1
ATOM 837 O O . LYS A 1 106 ? 15.964 -13.086 2.169 1.00 92.12 106 LYS A O 1
ATOM 842 N N . SER A 1 107 ? 14.200 -13.752 3.382 1.00 95.69 107 SER A N 1
ATOM 843 C CA . SER A 1 107 ? 13.193 -12.976 2.684 1.00 95.69 107 SER A CA 1
ATOM 844 C C . SER A 1 107 ? 12.584 -11.974 3.644 1.00 95.69 107 SER A C 1
ATOM 846 O O . SER A 1 107 ? 12.254 -12.309 4.786 1.00 95.69 107 SER A O 1
ATOM 848 N N . ALA A 1 108 ? 12.407 -10.744 3.180 1.00 97.44 108 ALA A N 1
ATOM 849 C CA . ALA A 1 108 ? 11.575 -9.786 3.883 1.00 97.44 108 ALA A CA 1
ATOM 850 C C . ALA A 1 108 ? 10.123 -9.997 3.478 1.00 97.44 108 ALA A C 1
ATOM 852 O O . ALA A 1 108 ? 9.819 -10.033 2.286 1.00 97.44 108 ALA A O 1
ATOM 853 N N . VAL A 1 109 ? 9.238 -10.117 4.463 1.00 98.12 109 VAL A N 1
ATOM 854 C CA . VAL A 1 109 ? 7.803 -10.308 4.244 1.00 98.12 109 VAL A CA 1
ATOM 855 C C . VAL A 1 109 ? 7.069 -9.024 4.586 1.00 98.12 109 VAL A C 1
ATOM 857 O O . VAL A 1 109 ? 7.287 -8.438 5.649 1.00 98.12 109 VAL A O 1
ATOM 860 N N . TYR A 1 110 ? 6.171 -8.624 3.697 1.00 98.38 110 TYR A N 1
ATOM 861 C CA . TYR A 1 110 ? 5.296 -7.473 3.832 1.00 98.38 110 TYR A CA 1
ATOM 862 C C . TYR A 1 110 ? 3.849 -7.934 3.943 1.00 98.38 110 TYR A C 1
ATOM 864 O O . TYR A 1 110 ? 3.422 -8.818 3.201 1.00 98.38 110 TYR A O 1
ATOM 872 N N . GLU A 1 111 ? 3.088 -7.305 4.832 1.00 97.69 111 GLU A N 1
ATOM 873 C CA . GLU A 1 111 ? 1.630 -7.294 4.725 1.00 97.69 111 GLU A CA 1
ATOM 874 C C . GLU A 1 111 ? 1.206 -6.070 3.905 1.00 97.69 111 GLU A C 1
ATOM 876 O O . GLU A 1 111 ? 1.815 -5.002 4.014 1.00 97.69 111 GLU A O 1
ATOM 881 N N . VAL A 1 112 ? 0.168 -6.236 3.092 1.00 98.25 112 VAL A N 1
ATOM 882 C CA . VAL A 1 112 ? -0.426 -5.200 2.246 1.00 98.25 112 VAL A CA 1
ATOM 883 C C . VAL A 1 112 ? -1.911 -5.139 2.561 1.00 98.25 112 VAL A C 1
ATOM 885 O O . VAL A 1 112 ? -2.638 -6.091 2.273 1.00 98.25 112 VAL A O 1
ATOM 888 N N . ALA A 1 113 ? -2.362 -4.048 3.183 1.00 97.00 113 ALA A N 1
ATOM 889 C CA . ALA A 1 113 ? -3.782 -3.865 3.465 1.00 97.00 113 ALA A CA 1
ATOM 890 C C . ALA A 1 113 ? -4.589 -3.804 2.164 1.00 97.00 113 ALA A C 1
ATOM 892 O O . ALA A 1 113 ? -4.218 -3.101 1.224 1.00 97.00 113 ALA A O 1
ATOM 893 N N . LEU A 1 114 ? -5.712 -4.509 2.135 1.00 95.06 114 LEU A N 1
ATOM 894 C CA . LEU A 1 114 ? -6.660 -4.501 1.028 1.00 95.06 114 LEU A CA 1
ATOM 895 C C . LEU A 1 114 ? -7.886 -3.673 1.397 1.00 95.06 114 LEU A C 1
ATOM 897 O O . LEU A 1 114 ? -8.188 -3.476 2.576 1.00 95.06 114 LEU A O 1
ATOM 901 N N . GLU A 1 115 ? -8.643 -3.235 0.395 1.00 90.69 115 GLU A N 1
ATOM 902 C CA . GLU A 1 115 ? -9.896 -2.505 0.618 1.00 90.69 115 GLU A CA 1
ATOM 903 C C . GLU A 1 115 ? -10.944 -3.365 1.341 1.00 90.69 115 GLU A C 1
ATOM 905 O O . GLU A 1 115 ? -11.808 -2.832 2.031 1.00 90.69 115 GLU A O 1
ATOM 910 N N . SER A 1 116 ? -10.812 -4.697 1.288 1.00 89.12 116 SER A N 1
ATOM 911 C CA . SER A 1 116 ? -11.583 -5.620 2.127 1.00 89.12 116 SER A CA 1
ATOM 912 C C . SER A 1 116 ? -11.264 -5.505 3.624 1.00 89.12 116 SER A C 1
ATOM 914 O O . SER A 1 116 ? -11.950 -6.137 4.420 1.00 89.12 116 SER A O 1
ATOM 916 N N . CYS A 1 117 ? -10.270 -4.710 4.031 1.00 89.94 117 CYS A N 1
ATOM 917 C CA . CYS A 1 117 ? -9.697 -4.676 5.379 1.00 89.94 117 CYS A CA 1
ATOM 918 C C . CYS A 1 117 ? -9.149 -6.039 5.834 1.00 89.94 117 CYS A C 1
ATOM 920 O O . CYS A 1 117 ? -9.285 -6.419 6.997 1.00 89.94 117 CYS A O 1
ATOM 922 N N . GLU A 1 118 ? -8.496 -6.734 4.908 1.00 92.94 118 GLU A N 1
ATOM 923 C CA . GLU A 1 118 ? -7.656 -7.911 5.140 1.00 92.94 118 GLU A CA 1
ATOM 924 C C . GLU A 1 118 ? -6.238 -7.631 4.623 1.00 92.94 118 GLU A C 1
ATOM 926 O O . GLU A 1 118 ? -5.941 -6.519 4.172 1.00 92.94 118 GLU A O 1
ATOM 931 N N . PHE A 1 119 ? -5.357 -8.630 4.684 1.00 96.44 119 PHE A N 1
ATOM 932 C CA . PHE A 1 119 ? -3.986 -8.515 4.200 1.00 96.44 119 PHE A CA 1
ATOM 933 C C . PHE A 1 119 ? -3.692 -9.490 3.067 1.00 96.44 119 PHE A C 1
ATOM 935 O O . PHE A 1 119 ? -3.938 -10.689 3.181 1.00 96.44 119 PHE A O 1
ATOM 942 N N . ALA A 1 120 ? -3.064 -8.973 2.016 1.00 97.94 120 ALA A N 1
ATOM 943 C CA . ALA A 1 120 ? -2.218 -9.767 1.142 1.00 97.94 120 ALA A CA 1
ATOM 944 C C . ALA A 1 120 ? -0.791 -9.806 1.699 1.00 97.94 120 ALA A C 1
ATOM 946 O O . ALA A 1 120 ? -0.371 -8.905 2.428 1.00 97.94 120 ALA A O 1
ATOM 947 N N . TYR A 1 121 ? -0.032 -10.838 1.336 1.00 98.44 121 TYR A N 1
ATOM 948 C CA . TYR A 1 121 ? 1.348 -11.002 1.782 1.00 98.44 121 TYR A CA 1
ATOM 949 C C . TYR A 1 121 ? 2.282 -11.039 0.588 1.00 98.44 121 TYR A C 1
ATOM 951 O O . TYR A 1 121 ? 2.060 -11.785 -0.368 1.00 98.44 121 TYR A O 1
ATOM 959 N N . MET A 1 122 ? 3.340 -10.239 0.659 1.00 98.62 122 MET A N 1
ATOM 960 C CA . MET A 1 122 ? 4.348 -10.145 -0.386 1.00 98.62 122 MET A CA 1
ATOM 961 C C . MET A 1 122 ? 5.752 -10.332 0.175 1.00 98.62 122 MET A C 1
ATOM 963 O O . MET A 1 122 ? 5.964 -10.157 1.375 1.00 98.62 122 MET A O 1
ATOM 967 N N . ARG A 1 123 ? 6.723 -10.673 -0.673 1.00 98.00 123 ARG A N 1
ATOM 968 C CA . ARG A 1 123 ? 8.119 -10.807 -0.245 1.00 98.00 123 ARG A CA 1
ATOM 969 C C . ARG A 1 123 ? 9.140 -10.329 -1.257 1.00 98.00 123 ARG A C 1
ATOM 971 O O . ARG A 1 123 ? 8.916 -10.426 -2.462 1.00 98.00 123 ARG A O 1
ATOM 978 N N . VAL A 1 124 ? 10.292 -9.919 -0.739 1.00 97.62 124 VAL A N 1
ATOM 979 C CA . VAL A 1 124 ? 11.545 -9.826 -1.494 1.00 97.62 124 VAL A CA 1
ATOM 980 C C . VAL A 1 124 ? 12.534 -10.836 -0.928 1.00 97.62 124 VAL A C 1
ATOM 982 O O . VAL A 1 124 ? 12.695 -10.932 0.289 1.00 97.62 124 VAL A O 1
ATOM 985 N N . ASP A 1 125 ? 13.177 -11.593 -1.807 1.00 95.50 125 ASP A N 1
ATOM 986 C CA . ASP A 1 125 ? 14.166 -12.603 -1.436 1.00 95.50 125 ASP A CA 1
ATOM 987 C C . ASP A 1 125 ? 15.578 -12.011 -1.576 1.00 95.50 125 ASP A C 1
ATOM 989 O O . ASP A 1 125 ? 15.896 -11.400 -2.607 1.00 95.50 125 ASP A O 1
ATOM 993 N N . ALA A 1 126 ? 16.430 -12.191 -0.563 1.00 94.50 126 ALA A N 1
ATOM 994 C CA . ALA A 1 126 ? 17.861 -11.943 -0.708 1.00 94.50 126 ALA A CA 1
ATOM 995 C C . ALA A 1 126 ? 18.463 -12.913 -1.736 1.00 94.50 126 ALA A C 1
ATOM 997 O O . ALA A 1 126 ? 18.032 -14.060 -1.871 1.00 94.50 126 ALA A O 1
ATOM 998 N N . SER A 1 127 ? 19.470 -12.450 -2.464 1.00 91.38 127 SER A N 1
ATOM 999 C CA . SER A 1 127 ? 20.302 -13.258 -3.360 1.00 91.38 127 SER A CA 1
ATOM 1000 C C . SER A 1 127 ? 21.737 -13.328 -2.832 1.00 91.38 127 SER A C 1
ATOM 1002 O O . SER A 1 127 ? 22.048 -12.735 -1.808 1.00 91.38 127 SER A O 1
ATOM 1004 N N . ASN A 1 128 ? 22.626 -14.061 -3.504 1.00 88.06 128 ASN A N 1
ATOM 1005 C CA . ASN A 1 128 ? 24.050 -14.090 -3.120 1.00 88.06 128 ASN A CA 1
ATOM 1006 C C . ASN A 1 128 ? 24.795 -12.819 -3.567 1.00 88.06 128 ASN A C 1
ATOM 1008 O O . ASN A 1 128 ? 25.896 -12.531 -3.118 1.00 88.06 128 ASN A O 1
ATOM 1012 N N . CYS A 1 129 ? 24.193 -12.056 -4.477 1.00 88.38 129 CYS A N 1
ATOM 1013 C CA . CYS A 1 129 ? 24.766 -10.847 -5.039 1.00 88.38 129 CYS A CA 1
ATOM 1014 C C . CYS A 1 129 ? 23.687 -9.787 -5.267 1.00 88.38 129 CYS A C 1
ATOM 1016 O O . CYS A 1 129 ? 22.492 -10.099 -5.332 1.00 88.38 129 CYS A O 1
ATOM 1018 N N . ARG A 1 130 ? 24.129 -8.543 -5.462 1.00 91.38 130 ARG A N 1
ATOM 1019 C CA . ARG A 1 130 ? 23.316 -7.372 -5.814 1.00 91.38 130 ARG A CA 1
ATOM 1020 C C . ARG A 1 130 ? 22.238 -7.001 -4.787 1.00 91.38 130 ARG A C 1
ATOM 1022 O O . ARG A 1 130 ? 21.341 -6.222 -5.108 1.00 91.38 130 ARG A O 1
ATOM 1029 N N . ASN A 1 131 ? 22.318 -7.481 -3.548 1.00 94.44 131 ASN A N 1
ATOM 1030 C CA . ASN A 1 131 ? 21.400 -7.100 -2.469 1.00 94.44 131 ASN A CA 1
ATOM 1031 C C . ASN A 1 131 ? 21.512 -5.609 -2.134 1.00 94.44 131 ASN A C 1
ATOM 1033 O O . ASN A 1 131 ? 20.530 -4.988 -1.726 1.00 94.44 131 ASN A O 1
ATOM 1037 N N . ASN A 1 132 ? 22.689 -5.017 -2.345 1.00 95.69 132 ASN A N 1
ATOM 1038 C CA . ASN A 1 132 ? 22.874 -3.577 -2.218 1.00 95.69 132 ASN A CA 1
ATOM 1039 C C . ASN A 1 132 ? 22.286 -2.802 -3.402 1.00 95.69 132 ASN A C 1
ATOM 1041 O O . ASN A 1 132 ? 21.920 -1.646 -3.230 1.00 95.69 132 ASN A O 1
ATOM 1045 N N . GLU A 1 133 ? 22.187 -3.392 -4.592 1.00 96.44 133 GLU A N 1
ATOM 1046 C CA . GLU A 1 133 ? 21.706 -2.715 -5.806 1.00 96.44 133 GLU A CA 1
ATOM 1047 C C . GLU A 1 133 ? 20.190 -2.803 -5.994 1.00 96.44 133 GLU A C 1
ATOM 1049 O O . GLU A 1 133 ? 19.622 -2.029 -6.764 1.00 96.44 133 GLU A O 1
ATOM 1054 N N . ARG A 1 134 ? 19.543 -3.748 -5.313 1.00 97.44 134 ARG A N 1
ATOM 1055 C CA . ARG A 1 134 ? 18.095 -3.958 -5.327 1.00 97.44 134 ARG A CA 1
ATOM 1056 C C . ARG A 1 134 ? 17.474 -3.184 -4.172 1.00 97.44 134 ARG A C 1
ATOM 1058 O O . ARG A 1 134 ? 17.895 -3.336 -3.025 1.00 97.44 134 ARG A O 1
ATOM 1065 N N . VAL A 1 135 ? 16.483 -2.352 -4.465 1.00 98.50 135 VAL A N 1
ATOM 1066 C CA . VAL A 1 135 ? 15.825 -1.491 -3.476 1.00 98.50 135 VAL A CA 1
ATOM 1067 C C . VAL A 1 135 ? 14.328 -1.740 -3.493 1.00 98.50 135 VAL A C 1
ATOM 1069 O O . VAL A 1 135 ? 13.717 -1.819 -4.556 1.00 98.50 135 VAL A O 1
ATOM 1072 N N . VAL A 1 136 ? 13.738 -1.860 -2.306 1.00 98.69 136 VAL A N 1
ATOM 1073 C CA . VAL A 1 136 ? 12.289 -1.914 -2.138 1.00 98.69 136 VAL A CA 1
ATOM 1074 C C . VAL A 1 136 ? 11.762 -0.506 -1.915 1.00 98.69 136 VAL A C 1
ATOM 1076 O O . VAL A 1 136 ? 12.221 0.212 -1.024 1.00 98.69 136 VAL A O 1
ATOM 1079 N N . VAL A 1 137 ? 10.759 -0.132 -2.704 1.00 98.69 137 VAL A N 1
ATOM 1080 C CA . VAL A 1 137 ? 9.989 1.100 -2.533 1.00 98.69 137 VAL A CA 1
ATOM 1081 C C . VAL A 1 137 ? 8.539 0.718 -2.273 1.00 98.69 137 VAL A C 1
ATOM 1083 O O . VAL A 1 137 ? 7.921 0.015 -3.070 1.00 98.69 137 VAL A O 1
ATOM 1086 N N . VAL A 1 138 ? 7.972 1.188 -1.162 1.00 98.69 138 VAL A N 1
ATOM 1087 C CA . VAL A 1 138 ? 6.523 1.114 -0.948 1.00 98.69 138 VAL A CA 1
ATOM 1088 C C . VAL A 1 138 ? 5.882 2.267 -1.704 1.00 98.69 138 VAL A C 1
ATOM 1090 O O . VAL A 1 138 ? 6.127 3.429 -1.382 1.00 98.69 138 VAL A O 1
ATOM 1093 N N . VAL A 1 139 ? 5.072 1.952 -2.711 1.00 98.69 139 VAL A N 1
ATOM 1094 C CA . VAL A 1 139 ? 4.445 2.943 -3.590 1.00 98.69 139 VAL A CA 1
ATOM 1095 C C . VAL A 1 139 ? 2.981 3.171 -3.227 1.00 98.69 139 VAL A C 1
ATOM 1097 O O . VAL A 1 139 ? 2.280 2.239 -2.847 1.00 98.69 139 VAL A O 1
ATOM 1100 N N . ASP A 1 140 ? 2.511 4.409 -3.363 1.00 98.25 140 ASP A N 1
ATOM 1101 C CA . ASP A 1 140 ? 1.097 4.767 -3.456 1.00 98.25 140 ASP A CA 1
ATOM 1102 C C . ASP A 1 140 ? 0.534 4.224 -4.774 1.00 98.25 140 ASP A C 1
ATOM 1104 O O . ASP A 1 140 ? 1.038 4.528 -5.862 1.00 98.25 140 ASP A O 1
ATOM 1108 N N . ALA A 1 141 ? -0.520 3.415 -4.677 1.00 97.75 141 ALA A N 1
ATOM 1109 C CA . ALA A 1 141 ? -1.062 2.676 -5.809 1.00 97.75 141 ALA A CA 1
ATOM 1110 C C . ALA A 1 141 ? -1.566 3.591 -6.938 1.00 97.75 141 ALA A C 1
ATOM 1112 O O . ALA A 1 141 ? -1.401 3.276 -8.119 1.00 97.75 141 ALA A O 1
ATOM 1113 N N . GLN A 1 142 ? -2.163 4.737 -6.595 1.00 96.25 142 GLN A N 1
ATOM 1114 C CA . GLN A 1 142 ? -2.747 5.654 -7.575 1.00 96.25 142 GLN A CA 1
ATOM 1115 C C . GLN A 1 142 ? -1.676 6.486 -8.277 1.00 96.25 142 GLN A C 1
ATOM 1117 O O . GLN A 1 142 ? -1.742 6.664 -9.498 1.00 96.25 142 GLN A O 1
ATOM 1122 N N . ARG A 1 143 ? -0.664 6.964 -7.543 1.00 97.94 143 ARG A N 1
ATOM 1123 C CA . ARG A 1 143 ? 0.491 7.658 -8.136 1.00 97.94 143 ARG A CA 1
ATOM 1124 C C . ARG A 1 143 ? 1.271 6.722 -9.048 1.00 97.94 143 ARG A C 1
ATOM 1126 O O . ARG A 1 143 ? 1.539 7.079 -10.194 1.00 97.94 143 ARG A O 1
ATOM 1133 N N . PHE A 1 144 ? 1.540 5.504 -8.581 1.00 98.38 144 PHE A N 1
ATOM 1134 C CA . PHE A 1 144 ? 2.206 4.474 -9.371 1.00 98.38 144 PHE A CA 1
ATOM 1135 C C . PHE A 1 144 ? 1.452 4.182 -10.677 1.00 98.38 144 PHE A C 1
ATOM 1137 O O . PHE A 1 144 ? 2.029 4.279 -11.760 1.00 98.38 144 PHE A O 1
ATOM 1144 N N . LEU A 1 145 ? 0.143 3.911 -10.603 1.00 97.75 145 LEU A N 1
ATOM 1145 C CA . LEU A 1 145 ? -0.688 3.652 -11.783 1.00 97.75 145 LEU A CA 1
ATOM 1146 C C . LEU A 1 145 ? -0.741 4.856 -12.737 1.00 97.75 145 LEU A C 1
ATOM 1148 O O . LEU A 1 145 ? -0.730 4.681 -13.955 1.00 97.75 145 LEU A O 1
ATOM 1152 N N . SER A 1 146 ? -0.770 6.079 -12.202 1.00 97.50 146 SER A N 1
ATOM 1153 C CA . SER A 1 146 ? -0.761 7.305 -13.009 1.00 97.50 146 SER A CA 1
ATOM 1154 C C . SER A 1 146 ? 0.537 7.450 -13.808 1.00 97.50 146 SER A C 1
ATOM 1156 O O . SER A 1 146 ? 0.487 7.760 -14.999 1.00 97.50 146 SER A O 1
ATOM 1158 N N . HIS A 1 147 ? 1.688 7.167 -13.192 1.00 97.56 147 HIS A N 1
ATOM 1159 C CA . HIS A 1 147 ? 2.986 7.194 -13.872 1.00 97.56 147 HIS A CA 1
ATOM 1160 C C . HIS A 1 147 ? 3.202 6.004 -14.811 1.00 97.56 147 HIS A C 1
ATOM 1162 O O . HIS A 1 147 ? 3.875 6.148 -15.830 1.00 97.56 147 HIS A O 1
ATOM 1168 N N . TRP A 1 148 ? 2.584 4.853 -14.545 1.00 96.94 148 TRP A N 1
ATOM 1169 C CA . TRP A 1 148 ? 2.575 3.743 -15.497 1.00 96.94 148 TRP A CA 1
ATOM 1170 C C . TRP A 1 148 ? 1.758 4.080 -16.753 1.00 96.94 148 TRP A C 1
ATOM 1172 O O . TRP A 1 148 ? 2.223 3.894 -17.877 1.00 96.94 148 TRP A O 1
ATOM 1182 N N . ARG A 1 149 ? 0.578 4.690 -16.583 1.00 96.12 149 ARG A N 1
ATOM 1183 C CA . ARG A 1 149 ? -0.267 5.185 -17.689 1.00 96.12 149 ARG A CA 1
ATOM 1184 C C . ARG A 1 149 ? 0.363 6.331 -18.480 1.00 96.12 149 ARG A C 1
ATOM 1186 O O . ARG A 1 149 ? -0.036 6.581 -19.619 1.00 96.12 149 ARG A O 1
ATOM 1193 N N . ALA A 1 150 ? 1.329 7.037 -17.895 1.00 93.75 150 ALA A N 1
ATOM 1194 C CA . ALA A 1 150 ? 1.999 8.152 -18.548 1.00 93.75 150 ALA A CA 1
ATOM 1195 C C . ALA A 1 150 ? 2.856 7.708 -19.747 1.00 93.75 150 ALA A C 1
ATOM 1197 O O . ALA A 1 150 ? 3.046 8.500 -20.678 1.00 93.75 150 ALA A O 1
ATOM 1198 N N . ASP A 1 151 ? 3.313 6.447 -19.795 1.00 90.38 151 ASP A N 1
ATOM 1199 C CA . ASP A 1 151 ? 4.032 5.940 -20.963 1.00 90.38 151 ASP A CA 1
ATOM 1200 C C . ASP A 1 151 ? 3.094 5.535 -22.114 1.00 90.38 151 ASP A C 1
ATOM 1202 O O . ASP A 1 151 ? 2.814 4.365 -22.377 1.00 90.38 151 ASP A O 1
ATOM 1206 N N . ARG A 1 152 ? 2.673 6.541 -22.882 1.00 85.25 152 ARG A N 1
ATOM 1207 C CA . ARG A 1 152 ? 1.791 6.388 -24.052 1.00 85.25 152 ARG A CA 1
ATOM 1208 C C . ARG A 1 152 ? 2.357 5.541 -25.192 1.00 85.25 152 ARG A C 1
ATOM 1210 O O . ARG A 1 152 ? 1.602 5.178 -26.088 1.00 85.25 152 ARG A O 1
ATOM 1217 N N . ASN A 1 153 ? 3.664 5.287 -25.213 1.00 83.19 153 ASN A N 1
ATOM 1218 C CA . ASN A 1 153 ? 4.305 4.459 -26.240 1.00 83.19 153 ASN A CA 1
ATOM 1219 C C . ASN A 1 153 ? 5.063 3.276 -25.611 1.00 83.19 153 ASN A C 1
ATOM 1221 O O . ASN A 1 153 ? 5.965 2.732 -26.246 1.00 83.19 153 ASN A O 1
ATOM 1225 N N . GLY A 1 154 ? 4.763 2.935 -24.356 1.00 82.19 154 GLY A N 1
ATOM 1226 C CA . GLY A 1 154 ? 5.380 1.813 -23.660 1.00 82.19 154 GLY A CA 1
ATOM 1227 C C . GLY A 1 154 ? 4.856 0.475 -24.176 1.00 82.19 154 GLY A C 1
ATOM 1228 O O . GLY A 1 154 ? 3.744 0.389 -24.697 1.00 82.19 154 GLY A O 1
ATOM 1229 N N . HIS A 1 155 ? 5.642 -0.587 -23.992 1.00 84.81 155 HIS A N 1
ATOM 1230 C CA . HIS A 1 155 ? 5.268 -1.946 -24.404 1.00 84.81 155 HIS A CA 1
ATOM 1231 C C . HIS A 1 155 ? 3.962 -2.441 -23.761 1.00 84.81 155 HIS A C 1
ATOM 1233 O O . HIS A 1 155 ? 3.240 -3.204 -24.389 1.00 84.81 155 HIS A O 1
ATOM 1239 N N . HIS A 1 156 ? 3.642 -1.954 -22.556 1.00 88.75 156 HIS A N 1
ATOM 1240 C CA . HIS A 1 156 ? 2.476 -2.358 -21.762 1.00 88.75 156 HIS A CA 1
ATOM 1241 C C . HIS A 1 156 ? 1.395 -1.270 -21.683 1.00 88.75 156 HIS A C 1
ATOM 1243 O O . HIS A 1 156 ? 0.751 -1.073 -20.651 1.00 88.75 156 HIS A O 1
ATOM 1249 N N . VAL A 1 157 ? 1.234 -0.478 -22.748 1.00 91.50 157 VAL A N 1
ATOM 1250 C CA . VAL A 1 157 ? 0.278 0.641 -22.764 1.00 91.50 157 VAL A CA 1
ATOM 1251 C C . VAL A 1 157 ? -1.179 0.172 -22.668 1.00 91.50 157 VAL A C 1
ATOM 1253 O O . VAL A 1 157 ? -1.999 0.865 -22.063 1.00 91.50 157 VAL A O 1
ATOM 1256 N N . ALA A 1 158 ? -1.521 -0.988 -23.238 1.00 91.62 158 ALA A N 1
ATOM 1257 C CA . ALA A 1 158 ? -2.878 -1.532 -23.172 1.00 91.62 158 ALA A CA 1
ATOM 1258 C C . ALA A 1 158 ? -3.205 -1.993 -21.743 1.00 91.62 158 ALA A C 1
ATOM 1260 O O . ALA A 1 158 ? -4.256 -1.659 -21.201 1.00 91.62 158 ALA A O 1
ATOM 1261 N N . GLU A 1 159 ? -2.251 -2.673 -21.114 1.00 93.25 159 GLU A N 1
ATOM 1262 C CA . GLU A 1 159 ? -2.266 -3.132 -19.731 1.00 93.25 159 GLU A CA 1
ATOM 1263 C C . GLU A 1 159 ? -2.423 -1.962 -18.754 1.00 93.25 159 GLU A C 1
ATOM 1265 O O . GLU A 1 159 ? -3.340 -1.963 -17.930 1.00 93.25 159 GLU A O 1
ATOM 1270 N N . ALA A 1 160 ? -1.590 -0.926 -18.891 1.00 93.00 160 ALA A N 1
ATOM 1271 C CA . ALA A 1 160 ? -1.626 0.257 -18.034 1.00 93.00 160 ALA A CA 1
ATOM 1272 C C . ALA A 1 160 ? -2.967 1.010 -18.124 1.00 93.00 160 ALA A C 1
ATOM 1274 O O . ALA A 1 160 ? -3.497 1.489 -17.116 1.00 93.00 160 ALA A O 1
ATOM 1275 N N . ASN A 1 161 ? -3.533 1.115 -19.332 1.00 94.69 161 ASN A N 1
ATOM 1276 C CA . ASN A 1 161 ? -4.802 1.808 -19.582 1.00 94.69 161 ASN A CA 1
ATOM 1277 C C . ASN A 1 161 ? -6.045 0.942 -19.333 1.00 94.69 161 ASN A C 1
ATOM 1279 O O . ASN A 1 161 ? -7.168 1.430 -19.482 1.00 94.69 161 ASN A O 1
ATOM 1283 N N . GLY A 1 162 ? -5.863 -0.311 -18.916 1.00 94.81 162 GLY A N 1
ATOM 1284 C CA . GLY A 1 162 ? -6.941 -1.133 -18.397 1.00 94.81 162 GLY A CA 1
ATOM 1285 C C . GLY A 1 162 ? -7.517 -0.597 -17.081 1.00 94.81 162 GLY A C 1
ATOM 1286 O O . GLY A 1 162 ? -7.119 0.442 -16.535 1.00 94.81 162 GLY A O 1
ATOM 1287 N N . ASN A 1 163 ? -8.499 -1.324 -16.571 1.00 95.69 163 ASN A N 1
ATOM 1288 C CA . ASN A 1 163 ? -9.173 -1.063 -15.307 1.00 95.69 163 ASN A CA 1
ATOM 1289 C C . ASN A 1 163 ? -9.602 -2.403 -14.672 1.00 95.69 163 ASN A C 1
ATOM 1291 O O . ASN A 1 163 ? -9.434 -3.447 -15.308 1.00 95.69 163 ASN A O 1
ATOM 1295 N N . PRO A 1 164 ? -10.173 -2.417 -13.453 1.00 95.06 164 PRO A N 1
ATOM 1296 C CA . PRO A 1 164 ? -10.529 -3.667 -12.790 1.00 95.06 164 PRO A CA 1
ATOM 1297 C C . PRO A 1 164 ? -11.393 -4.623 -13.623 1.00 95.06 164 PRO A C 1
ATOM 1299 O O . PRO A 1 164 ? -11.160 -5.823 -13.557 1.00 95.06 164 PRO A O 1
ATOM 1302 N N . SER A 1 165 ? -12.319 -4.131 -14.457 1.00 95.69 165 SER A N 1
ATOM 1303 C CA . SER A 1 165 ? -13.156 -5.006 -15.293 1.00 95.69 165 SER A CA 1
ATOM 1304 C C . SER A 1 165 ? -12.403 -5.645 -16.460 1.00 95.69 165 SER A C 1
ATOM 1306 O O . SER A 1 165 ? -12.840 -6.668 -16.970 1.00 95.69 165 SER A O 1
ATOM 1308 N N . THR A 1 166 ? -11.271 -5.080 -16.885 1.00 96.81 166 THR A N 1
ATOM 1309 C CA . THR A 1 166 ? -10.429 -5.663 -17.940 1.00 96.81 166 THR A CA 1
ATOM 1310 C C . THR A 1 166 ? -9.280 -6.482 -17.365 1.00 96.81 166 THR A C 1
ATOM 1312 O O . THR A 1 166 ? -8.895 -7.488 -17.946 1.00 96.81 166 THR A O 1
ATOM 1315 N N . TRP A 1 167 ? -8.721 -6.064 -16.228 1.00 97.69 167 TRP A N 1
ATOM 1316 C CA . TRP A 1 167 ? -7.563 -6.714 -15.613 1.00 97.69 167 TRP A CA 1
ATOM 1317 C C . TRP A 1 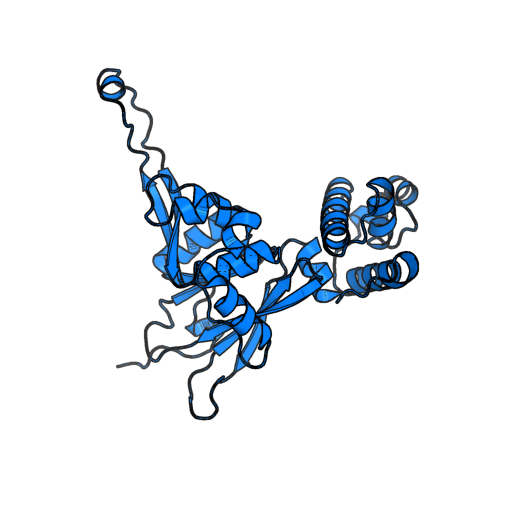167 ? -7.868 -8.107 -15.071 1.00 97.69 167 TRP A C 1
ATOM 1319 O O . TRP A 1 167 ? -7.001 -8.972 -15.148 1.00 97.69 167 TRP A O 1
ATOM 1329 N N . ILE A 1 168 ? -9.095 -8.352 -14.600 1.00 97.25 168 ILE A N 1
ATOM 1330 C CA . ILE A 1 168 ? -9.541 -9.693 -14.181 1.00 97.25 168 ILE A CA 1
ATOM 1331 C C . ILE A 1 168 ? -9.508 -10.724 -15.321 1.00 97.25 168 ILE A C 1
ATOM 1333 O O . ILE A 1 168 ? -9.552 -11.920 -15.067 1.00 97.25 168 ILE A O 1
ATOM 1337 N N . HIS A 1 169 ? -9.436 -10.270 -16.574 1.00 96.50 169 HIS A N 1
ATOM 1338 C CA . HIS A 1 169 ? -9.347 -11.125 -17.756 1.00 96.50 169 HIS A CA 1
ATOM 1339 C C . HIS A 1 169 ? -7.910 -11.293 -18.269 1.00 96.50 169 HIS A C 1
ATOM 1341 O O . HIS A 1 169 ? -7.713 -11.891 -19.328 1.00 96.50 169 HIS A O 1
ATOM 1347 N N . ASP A 1 170 ? -6.900 -10.778 -17.554 1.00 96.75 170 ASP A N 1
ATOM 1348 C CA . ASP A 1 170 ? -5.508 -11.115 -17.846 1.00 96.75 170 ASP A CA 1
ATOM 1349 C C . ASP A 1 170 ? -5.318 -12.634 -17.751 1.00 96.75 170 ASP A C 1
ATOM 1351 O O . ASP A 1 170 ? -5.773 -13.279 -16.807 1.00 96.75 170 ASP A O 1
ATOM 1355 N N . TYR A 1 171 ? -4.627 -13.223 -18.725 1.00 96.69 171 TYR A N 1
ATOM 1356 C CA . TYR A 1 171 ? -4.506 -14.680 -18.831 1.00 96.69 171 TYR A CA 1
ATOM 1357 C C . TYR A 1 171 ? -3.777 -15.324 -17.640 1.00 96.69 171 TYR A C 1
ATOM 1359 O O . TYR A 1 171 ? -3.859 -16.540 -17.467 1.00 96.69 171 TYR A O 1
ATOM 1367 N N . LYS A 1 172 ? -3.053 -14.535 -16.831 1.00 96.69 172 LYS A N 1
ATOM 1368 C CA . LYS A 1 172 ? -2.404 -14.992 -15.599 1.00 96.69 172 LYS A CA 1
ATOM 1369 C C . LYS A 1 172 ? -3.156 -14.594 -14.330 1.00 96.69 172 LYS A C 1
ATOM 1371 O O . LYS A 1 172 ? -2.671 -14.915 -13.245 1.00 96.69 172 LYS A O 1
ATOM 1376 N N . PHE A 1 173 ? -4.285 -13.888 -14.426 1.00 97.94 173 PHE A N 1
ATOM 1377 C CA . PHE A 1 173 ? -4.959 -13.310 -13.262 1.00 97.94 173 PHE A CA 1
ATOM 1378 C C . PHE A 1 173 ? -5.329 -14.376 -12.226 1.00 97.94 173 PHE A C 1
ATOM 1380 O O . PHE A 1 173 ? -5.024 -14.206 -11.049 1.00 97.94 173 PHE A O 1
ATOM 1387 N N . GLU A 1 174 ? -5.867 -15.512 -12.672 1.00 97.69 174 GLU A N 1
ATOM 1388 C CA . GLU A 1 174 ? -6.184 -16.654 -11.802 1.00 97.69 174 GLU A CA 1
ATOM 1389 C C . GLU A 1 174 ? -4.944 -17.201 -11.072 1.00 97.69 174 GLU A C 1
ATOM 1391 O O . GLU A 1 174 ? -5.011 -17.500 -9.887 1.00 97.69 174 GLU A O 1
ATOM 1396 N N . PHE A 1 175 ? -3.760 -17.214 -11.701 1.00 97.44 175 PHE A N 1
ATOM 1397 C CA . PHE A 1 175 ? -2.528 -17.601 -10.995 1.00 97.44 175 PHE A CA 1
ATOM 1398 C C . PHE A 1 175 ? -2.138 -16.603 -9.900 1.00 97.44 175 PHE A C 1
ATOM 1400 O O . PHE A 1 175 ? -1.530 -16.991 -8.903 1.00 97.44 175 PHE A O 1
ATOM 1407 N N . ALA A 1 176 ? -2.452 -15.315 -10.071 1.00 97.62 176 ALA A N 1
ATOM 1408 C CA . ALA A 1 176 ? -2.267 -14.340 -9.002 1.00 97.62 176 ALA A CA 1
ATOM 1409 C C . ALA A 1 176 ? -3.287 -14.556 -7.876 1.00 97.62 176 ALA A C 1
ATOM 1411 O O . ALA A 1 176 ? -2.894 -14.483 -6.715 1.00 97.62 176 ALA A O 1
ATOM 1412 N N . VAL A 1 177 ? -4.546 -14.882 -8.197 1.00 98.06 177 VAL A N 1
ATOM 1413 C CA . VAL A 1 177 ? -5.563 -15.267 -7.200 1.00 98.06 177 VAL A CA 1
ATOM 1414 C C . VAL A 1 177 ? -5.068 -16.450 -6.366 1.00 98.06 177 VAL A C 1
ATOM 1416 O O . VAL A 1 177 ? -4.982 -16.328 -5.143 1.00 98.06 177 VAL A O 1
ATOM 1419 N N . ASP A 1 178 ? -4.652 -17.536 -7.017 1.00 97.94 178 ASP A N 1
ATOM 1420 C CA . ASP A 1 178 ? -4.122 -18.731 -6.353 1.00 97.94 178 ASP A CA 1
ATOM 1421 C C . ASP A 1 178 ? -2.868 -18.419 -5.527 1.00 97.94 178 ASP A C 1
ATOM 1423 O O . ASP A 1 178 ? -2.728 -18.871 -4.390 1.00 97.94 178 ASP A O 1
ATOM 1427 N N . GLY A 1 179 ? -1.956 -17.610 -6.075 1.00 97.62 179 GLY A N 1
ATOM 1428 C CA . GLY A 1 179 ? -0.725 -17.217 -5.396 1.00 97.62 179 GLY A CA 1
ATOM 1429 C C . GLY A 1 179 ? -0.982 -16.421 -4.115 1.00 97.62 179 GLY A C 1
ATOM 1430 O O . GLY A 1 179 ? -0.396 -16.726 -3.076 1.00 97.62 179 GLY A O 1
ATOM 1431 N N . PHE A 1 180 ? -1.872 -15.427 -4.162 1.00 98.19 180 PHE A N 1
ATOM 1432 C CA . PHE A 1 180 ? -2.214 -14.616 -2.991 1.00 98.19 180 PHE A CA 1
ATOM 1433 C C . PHE A 1 180 ? -3.056 -15.381 -1.959 1.00 98.19 180 PHE A C 1
ATOM 1435 O O . PHE A 1 180 ? -2.937 -15.093 -0.766 1.00 98.19 180 PHE A O 1
ATOM 1442 N N . ALA A 1 181 ? -3.837 -16.386 -2.373 1.00 97.44 181 ALA A N 1
ATOM 1443 C CA . ALA A 1 181 ? -4.633 -17.219 -1.467 1.00 97.44 181 ALA A CA 1
ATOM 1444 C C . ALA A 1 181 ? -3.784 -18.023 -0.460 1.00 97.44 181 ALA A C 1
ATOM 1446 O O . ALA A 1 181 ? -4.279 -18.398 0.602 1.00 97.44 181 ALA A O 1
ATOM 1447 N N . LEU A 1 182 ? -2.496 -18.249 -0.746 1.00 96.56 182 LEU A N 1
ATOM 1448 C CA . LEU A 1 182 ? -1.568 -18.924 0.173 1.00 96.56 182 LEU A CA 1
ATOM 1449 C C . LEU A 1 182 ? -1.167 -18.059 1.384 1.00 96.56 182 LEU A C 1
ATOM 1451 O O . LEU A 1 182 ? -0.618 -18.574 2.363 1.00 96.56 182 LEU A O 1
ATOM 1455 N N . GLY A 1 183 ? -1.429 -16.750 1.330 1.00 96.12 183 GLY A N 1
ATOM 1456 C CA . GLY A 1 183 ? -1.212 -15.822 2.434 1.00 96.12 183 GLY A CA 1
ATOM 1457 C C . GLY A 1 183 ? 0.227 -15.805 2.966 1.00 96.12 183 GLY A C 1
ATOM 1458 O O . GLY A 1 183 ? 1.199 -15.948 2.224 1.00 96.12 183 GLY A O 1
ATOM 1459 N N . ALA A 1 184 ? 0.371 -15.634 4.283 1.00 94.06 184 ALA A N 1
ATOM 1460 C CA . ALA A 1 184 ? 1.674 -15.532 4.945 1.00 94.06 184 ALA A CA 1
ATOM 1461 C C . ALA A 1 184 ? 2.535 -16.806 4.837 1.00 94.06 184 ALA A C 1
ATOM 1463 O O . ALA A 1 184 ? 3.748 -16.732 5.024 1.00 94.06 184 ALA A O 1
ATOM 1464 N N . ALA A 1 185 ? 1.928 -17.962 4.538 1.00 93.19 185 ALA A N 1
ATOM 1465 C CA . ALA A 1 185 ? 2.645 -19.227 4.397 1.00 93.19 185 ALA A CA 1
ATOM 1466 C C . ALA A 1 185 ? 3.487 -19.283 3.112 1.00 93.19 185 ALA A C 1
ATOM 1468 O O . ALA A 1 185 ? 4.526 -19.939 3.091 1.00 93.19 185 ALA A O 1
ATOM 1469 N N . ASN A 1 186 ? 3.070 -18.582 2.053 1.00 94.94 186 ASN A N 1
ATOM 1470 C CA . ASN A 1 186 ? 3.853 -18.436 0.827 1.00 94.94 186 ASN A CA 1
ATOM 1471 C C . ASN A 1 186 ? 3.611 -17.051 0.194 1.00 94.94 186 ASN A C 1
ATOM 1473 O O . ASN A 1 186 ? 2.881 -16.946 -0.791 1.00 94.94 186 ASN A O 1
ATOM 1477 N N . PRO A 1 187 ? 4.217 -15.981 0.745 1.00 97.56 187 PRO A N 1
ATOM 1478 C CA . PRO A 1 187 ? 3.992 -14.615 0.276 1.00 97.56 187 PRO A CA 1
ATOM 1479 C C . PRO A 1 187 ? 4.406 -14.434 -1.188 1.00 97.56 187 PRO A C 1
ATOM 1481 O O . PRO A 1 187 ? 5.441 -14.955 -1.602 1.00 97.56 187 PRO A O 1
ATOM 1484 N N . VAL A 1 188 ? 3.656 -13.655 -1.963 1.00 98.31 188 VAL A N 1
ATOM 1485 C CA . VAL A 1 188 ? 3.910 -13.460 -3.400 1.00 98.31 188 VAL A CA 1
ATOM 1486 C C . VAL A 1 188 ? 5.159 -12.583 -3.631 1.00 98.31 188 VAL A C 1
ATOM 1488 O O . VAL A 1 188 ? 5.285 -11.535 -2.997 1.00 98.31 188 VAL A O 1
ATOM 1491 N N . PRO A 1 189 ? 6.090 -12.939 -4.538 1.00 98.19 189 PRO A N 1
ATOM 1492 C CA . PRO A 1 189 ? 7.264 -12.108 -4.822 1.00 98.19 189 PRO A CA 1
ATOM 1493 C C . PRO A 1 189 ? 6.909 -10.701 -5.329 1.00 98.19 189 PRO A C 1
ATOM 1495 O O . PRO A 1 189 ? 5.964 -10.547 -6.110 1.00 98.19 189 PRO A O 1
ATOM 1498 N N . LEU A 1 190 ? 7.688 -9.684 -4.944 1.00 98.69 190 LEU A N 1
ATOM 1499 C CA . LEU A 1 190 ? 7.495 -8.301 -5.405 1.00 98.69 190 LEU A CA 1
ATOM 1500 C C . LEU A 1 190 ? 7.504 -8.202 -6.937 1.00 98.69 190 LEU A C 1
ATOM 1502 O O . LEU A 1 190 ? 8.139 -8.999 -7.630 1.00 98.69 190 LEU A O 1
ATOM 1506 N N . ALA A 1 191 ? 6.790 -7.211 -7.469 1.00 98.62 191 ALA A N 1
ATOM 1507 C CA . ALA A 1 191 ? 6.965 -6.810 -8.860 1.00 98.62 191 ALA A CA 1
ATOM 1508 C C . ALA A 1 191 ? 8.316 -6.102 -9.026 1.00 98.62 191 ALA A C 1
ATOM 1510 O O . ALA A 1 191 ? 8.724 -5.342 -8.146 1.00 98.62 191 ALA A O 1
ATOM 1511 N N . GLN A 1 192 ? 8.979 -6.335 -10.157 1.00 98.56 192 GLN A N 1
ATOM 1512 C CA . GLN A 1 192 ? 10.223 -5.664 -10.523 1.00 98.56 192 GLN A CA 1
ATOM 1513 C C . GLN A 1 192 ? 9.914 -4.563 -11.527 1.00 98.56 192 GLN A C 1
ATOM 1515 O O . GLN A 1 192 ? 9.348 -4.829 -12.593 1.00 98.56 192 GLN A O 1
ATOM 1520 N N . VAL A 1 193 ? 10.278 -3.334 -11.187 1.00 98.44 193 VAL A N 1
ATOM 1521 C CA . VAL A 1 193 ? 9.888 -2.140 -11.935 1.00 98.44 193 VAL A CA 1
ATOM 1522 C C . VAL A 1 193 ? 11.090 -1.265 -12.251 1.00 98.44 193 VAL A C 1
ATOM 1524 O O . VAL A 1 193 ? 12.097 -1.282 -11.542 1.00 98.44 193 VAL A O 1
ATOM 1527 N N . GLY A 1 194 ? 10.947 -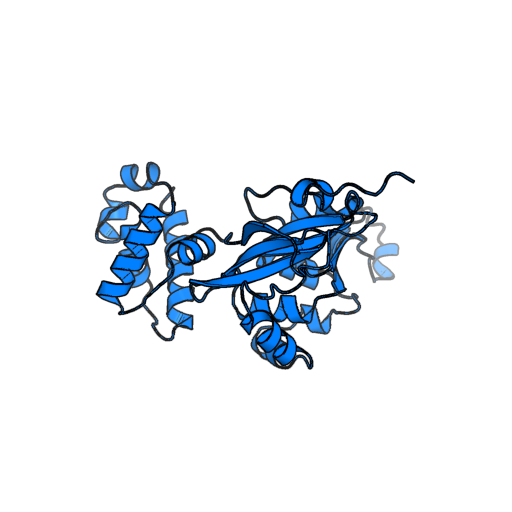0.488 -13.320 1.00 97.12 194 GLY A N 1
ATOM 1528 C CA . GLY A 1 194 ? 11.852 0.592 -13.672 1.00 97.12 194 GLY A CA 1
ATOM 1529 C C . GLY A 1 194 ? 11.165 1.953 -13.586 1.00 97.12 194 GLY A C 1
ATOM 1530 O O . GLY A 1 194 ? 9.950 2.054 -13.796 1.00 97.12 194 GLY A O 1
ATOM 1531 N N . PHE A 1 195 ? 11.941 2.999 -13.312 1.00 97.19 195 PHE A N 1
ATOM 1532 C CA . PHE A 1 195 ? 11.470 4.383 -13.294 1.00 97.19 195 PHE A CA 1
ATOM 1533 C C . PHE A 1 195 ? 12.470 5.341 -13.942 1.00 97.19 195 PHE A C 1
ATOM 1535 O O . PHE A 1 195 ? 13.646 5.361 -13.593 1.00 97.19 195 PHE A O 1
ATOM 1542 N N . TRP A 1 196 ? 12.004 6.191 -14.858 1.00 95.06 196 TRP A N 1
ATOM 1543 C CA . TRP A 1 196 ? 12.849 7.218 -15.474 1.00 95.06 196 TRP A CA 1
ATOM 1544 C C . TRP A 1 196 ? 12.044 8.426 -15.959 1.00 95.06 196 TRP A C 1
ATOM 1546 O O . TRP A 1 196 ? 10.818 8.401 -16.071 1.00 95.06 196 TRP A O 1
ATOM 1556 N N . LEU A 1 197 ? 12.754 9.511 -16.268 1.00 94.50 197 LEU A N 1
ATOM 1557 C CA . LEU A 1 197 ? 12.191 10.709 -16.884 1.00 94.50 197 LEU A CA 1
ATOM 1558 C C . LEU A 1 197 ? 12.277 10.578 -18.410 1.00 94.50 197 LEU A C 1
ATOM 1560 O O . LEU A 1 197 ? 13.353 10.687 -18.998 1.00 94.50 197 LEU A O 1
ATOM 1564 N N . LYS A 1 198 ? 11.145 10.324 -19.069 1.00 89.81 198 LYS A N 1
ATOM 1565 C CA . LYS A 1 198 ? 11.064 10.160 -20.526 1.00 89.81 198 LYS A CA 1
ATOM 1566 C C . LYS A 1 198 ? 10.999 11.529 -21.216 1.00 89.81 198 LYS A C 1
ATOM 1568 O O . LYS A 1 198 ? 10.084 12.293 -20.916 1.00 89.81 198 LYS A O 1
ATOM 1573 N N . PRO A 1 199 ? 11.909 11.866 -22.146 1.00 87.12 199 PRO A N 1
ATOM 1574 C CA . PRO A 1 199 ? 11.829 13.126 -22.882 1.00 87.12 199 PRO A CA 1
ATOM 1575 C C . PRO A 1 199 ? 10.553 13.215 -23.729 1.00 87.12 199 PRO A C 1
ATOM 1577 O O . PRO A 1 199 ? 10.220 12.279 -24.463 1.00 87.12 199 PRO A O 1
ATOM 1580 N N . ASN A 1 200 ? 9.861 14.355 -23.682 1.00 79.62 200 ASN A N 1
ATOM 1581 C CA . ASN A 1 200 ? 8.718 14.607 -24.553 1.00 79.62 200 ASN A CA 1
ATOM 1582 C C . ASN A 1 200 ? 9.196 14.961 -25.963 1.00 79.62 200 ASN A C 1
ATOM 1584 O O . ASN A 1 200 ? 9.592 16.091 -26.246 1.00 79.62 200 ASN A O 1
ATOM 1588 N N . VAL A 1 201 ? 9.138 13.996 -26.882 1.00 68.69 201 VAL A N 1
ATOM 1589 C CA . VAL A 1 201 ? 9.441 14.253 -28.295 1.00 68.69 201 VAL A CA 1
ATOM 1590 C C . VAL A 1 201 ? 8.251 14.974 -28.938 1.00 68.69 201 VAL A C 1
ATOM 1592 O O . VAL A 1 201 ? 7.184 14.384 -29.132 1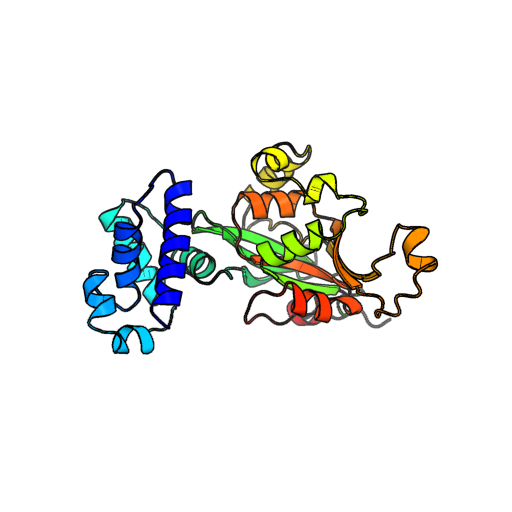.00 68.69 201 VAL A O 1
ATOM 1595 N N . ARG A 1 202 ? 8.420 16.259 -29.288 1.00 58.66 202 ARG A N 1
ATOM 1596 C CA . ARG A 1 202 ? 7.427 17.028 -30.059 1.00 58.66 202 ARG A CA 1
ATOM 1597 C C . ARG A 1 202 ? 7.227 16.363 -31.425 1.00 58.66 202 ARG A C 1
ATOM 1599 O O . ARG A 1 202 ? 8.128 16.329 -32.255 1.00 58.66 202 ARG A O 1
ATOM 1606 N N . ARG A 1 203 ? 6.034 15.812 -31.662 1.00 53.66 203 ARG A N 1
ATOM 1607 C CA . ARG A 1 203 ? 5.731 14.972 -32.838 1.00 53.66 203 ARG A CA 1
ATOM 1608 C C . ARG A 1 203 ? 5.405 15.745 -34.126 1.00 53.66 203 ARG A C 1
ATOM 1610 O O . ARG A 1 203 ? 5.055 15.106 -35.113 1.00 53.66 203 ARG A O 1
ATOM 1617 N N . SER A 1 204 ? 5.482 17.080 -34.162 1.00 57.47 204 SER A N 1
ATOM 1618 C CA . SER A 1 204 ? 5.071 17.846 -35.350 1.00 57.47 204 SER A CA 1
ATOM 1619 C C . SER A 1 204 ? 6.262 18.479 -36.081 1.00 57.47 204 SER A C 1
ATOM 1621 O O . SER A 1 204 ? 7.057 19.218 -35.508 1.00 57.47 204 SER A O 1
ATOM 1623 N N . LYS A 1 205 ? 6.355 18.244 -37.400 1.00 52.94 205 LYS A N 1
ATOM 1624 C CA . LYS A 1 205 ? 7.262 18.980 -38.308 1.00 52.94 205 LYS A CA 1
ATOM 1625 C C . LYS A 1 205 ? 7.068 20.503 -38.220 1.00 52.94 205 LYS A C 1
ATOM 1627 O O . LYS A 1 205 ? 7.977 21.255 -38.548 1.00 52.94 205 LYS A O 1
ATOM 1632 N N . MET A 1 206 ? 5.891 20.946 -37.778 1.00 53.03 206 MET A N 1
ATOM 1633 C CA . MET A 1 206 ? 5.494 22.348 -37.705 1.00 53.03 206 MET A CA 1
ATOM 1634 C C . MET A 1 206 ? 6.073 23.063 -36.469 1.00 53.03 206 MET A C 1
ATOM 1636 O O . MET A 1 206 ? 6.388 24.245 -36.561 1.00 53.03 206 MET A O 1
ATOM 164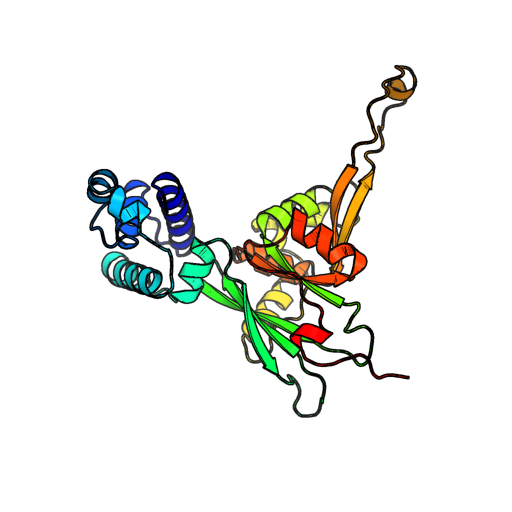0 N N . SER A 1 207 ? 6.317 22.362 -35.350 1.00 55.91 207 SER A N 1
ATOM 1641 C CA . SER A 1 207 ? 6.947 22.969 -34.161 1.00 55.91 207 SER A CA 1
ATOM 1642 C C . SER A 1 207 ? 8.427 23.290 -34.366 1.00 55.91 207 SER A C 1
ATOM 1644 O O . SER A 1 207 ? 8.917 24.259 -33.797 1.00 55.91 207 SER A O 1
ATOM 1646 N N . ASN A 1 208 ? 9.123 22.530 -35.220 1.00 53.16 208 ASN A N 1
ATOM 1647 C CA . ASN A 1 208 ? 10.509 22.831 -35.598 1.00 53.16 208 ASN A CA 1
ATOM 1648 C C . ASN A 1 208 ? 10.609 24.094 -36.468 1.00 53.16 208 ASN A C 1
ATOM 1650 O O . ASN A 1 208 ? 11.654 24.734 -36.490 1.00 53.16 208 ASN A O 1
ATOM 1654 N N . LEU A 1 209 ? 9.527 24.464 -37.166 1.00 56.09 209 LEU A N 1
ATOM 1655 C CA . LEU A 1 209 ? 9.465 25.673 -37.991 1.00 56.09 209 LEU A CA 1
ATOM 1656 C C . LEU A 1 209 ? 9.176 26.941 -37.171 1.00 56.09 209 LEU A C 1
ATOM 1658 O O . LEU A 1 209 ? 9.524 28.032 -37.605 1.00 56.09 209 LEU A O 1
ATOM 1662 N N . MET A 1 210 ? 8.534 26.805 -36.005 1.00 59.75 210 MET A N 1
ATOM 1663 C CA . MET A 1 210 ? 8.087 27.936 -35.179 1.00 59.75 210 MET A CA 1
ATOM 1664 C C . MET A 1 210 ? 9.044 28.313 -34.039 1.00 59.75 210 MET A C 1
ATOM 1666 O O . MET A 1 210 ? 8.702 29.179 -33.242 1.00 59.75 210 MET A O 1
ATOM 1670 N N . GLY A 1 211 ? 10.243 27.718 -33.970 1.00 53.69 211 GLY A N 1
ATOM 1671 C CA . GLY A 1 211 ? 11.325 28.199 -33.095 1.00 53.69 211 GLY A CA 1
ATOM 1672 C C . GLY A 1 211 ? 10.962 28.292 -31.609 1.00 53.69 211 GLY A C 1
ATOM 1673 O O . GLY A 1 211 ? 11.480 29.151 -30.903 1.00 53.69 211 GLY A O 1
ATOM 1674 N N . ASP A 1 212 ? 10.051 27.445 -31.135 1.00 55.91 212 ASP A N 1
ATOM 1675 C CA . ASP A 1 212 ? 9.586 27.490 -29.753 1.00 55.91 212 ASP A CA 1
ATOM 1676 C C . ASP A 1 212 ? 10.626 26.832 -28.832 1.00 55.91 212 ASP A C 1
ATOM 1678 O O . ASP A 1 212 ? 10.701 25.607 -28.712 1.00 55.91 212 ASP A O 1
ATOM 1682 N N . ALA A 1 213 ? 11.463 27.682 -28.236 1.00 52.41 213 ALA A N 1
ATOM 1683 C CA . ALA A 1 213 ? 12.584 27.357 -27.357 1.00 52.41 213 ALA A CA 1
ATOM 1684 C C . ALA A 1 213 ? 12.155 26.970 -25.927 1.00 52.41 213 ALA A C 1
ATOM 1686 O O . ALA A 1 213 ? 12.848 27.280 -24.960 1.00 52.41 213 ALA A O 1
ATOM 1687 N N . SER A 1 214 ? 11.005 26.314 -25.759 1.00 58.41 214 SER A N 1
ATOM 1688 C CA . SER A 1 214 ? 10.632 25.752 -24.459 1.00 58.41 214 SER A CA 1
ATOM 1689 C C . SER A 1 214 ? 11.590 24.615 -24.096 1.00 58.41 214 SER A C 1
ATOM 1691 O O . SER A 1 214 ? 11.829 23.745 -24.941 1.00 58.41 214 SER A O 1
ATOM 1693 N N . GLU A 1 215 ? 12.080 24.576 -22.854 1.00 58.81 215 GLU A N 1
ATOM 1694 C CA . GLU A 1 215 ? 12.896 23.458 -22.375 1.00 58.81 215 GLU A CA 1
ATOM 1695 C C . GLU A 1 215 ? 12.212 22.106 -22.647 1.00 58.81 215 GLU A C 1
ATOM 1697 O O . GLU A 1 215 ? 10.979 22.001 -22.557 1.00 58.81 215 GLU A O 1
ATOM 1702 N N . PRO A 1 216 ? 12.981 21.060 -23.006 1.00 62.47 216 PRO A N 1
ATOM 1703 C CA . PRO A 1 216 ? 12.431 19.731 -23.204 1.00 62.47 216 PRO A CA 1
ATOM 1704 C C . PRO A 1 216 ? 11.806 19.250 -21.894 1.00 62.47 216 PRO A C 1
ATOM 1706 O O . PRO A 1 216 ? 12.496 18.856 -20.958 1.00 62.47 216 PRO A O 1
ATOM 1709 N N . SER A 1 217 ? 10.476 19.280 -21.829 1.00 79.38 217 SER A N 1
ATOM 1710 C CA . SER A 1 217 ? 9.757 18.694 -20.703 1.00 79.38 217 SER A CA 1
ATOM 1711 C C . SER A 1 217 ? 9.979 17.184 -20.687 1.00 79.38 217 SER A C 1
ATOM 1713 O O . SER A 1 217 ? 10.028 16.524 -21.731 1.00 79.38 217 SER A O 1
ATOM 1715 N N . THR A 1 218 ? 10.113 16.628 -19.493 1.00 89.12 218 THR A N 1
ATOM 1716 C CA . THR A 1 218 ? 10.160 15.186 -19.288 1.00 89.12 218 THR A CA 1
ATOM 1717 C C . THR A 1 218 ? 8.864 14.711 -18.653 1.00 89.12 218 THR A C 1
ATOM 1719 O O . THR A 1 218 ? 8.155 15.463 -17.982 1.00 89.12 218 THR A O 1
ATOM 1722 N N . THR A 1 219 ? 8.535 13.448 -18.888 1.00 91.81 219 THR A N 1
ATOM 1723 C CA . THR A 1 219 ? 7.414 12.772 -18.253 1.00 91.81 219 THR A CA 1
ATOM 1724 C C . THR A 1 219 ? 7.954 11.628 -17.398 1.00 91.81 219 THR A C 1
ATOM 1726 O O . THR A 1 219 ? 8.590 10.727 -17.945 1.00 91.81 219 THR A O 1
ATOM 1729 N N . PRO A 1 220 ? 7.739 11.648 -16.073 1.00 95.31 220 PRO A N 1
ATOM 1730 C CA . PRO A 1 220 ? 8.056 10.514 -15.210 1.00 95.31 220 PRO A CA 1
ATOM 1731 C C . PRO A 1 220 ? 7.212 9.298 -15.589 1.00 95.31 220 PRO A C 1
ATOM 1733 O O . PRO A 1 220 ? 5.979 9.390 -15.628 1.00 95.31 220 PRO A O 1
ATOM 1736 N N . VAL A 1 221 ? 7.877 8.175 -15.854 1.00 95.62 221 VAL A N 1
ATOM 1737 C CA . VAL A 1 221 ? 7.241 6.926 -16.278 1.00 95.62 221 VAL A CA 1
ATOM 1738 C C . VAL A 1 221 ? 7.670 5.753 -15.409 1.00 95.62 221 VAL A C 1
ATOM 1740 O O . VAL A 1 221 ? 8.824 5.657 -14.997 1.00 95.62 221 VAL A O 1
ATOM 1743 N N . VAL A 1 222 ? 6.719 4.851 -15.178 1.00 97.25 222 VAL A N 1
ATOM 1744 C CA . VAL A 1 222 ? 6.937 3.527 -14.586 1.00 97.25 222 VAL A CA 1
ATOM 1745 C C . VAL A 1 222 ? 6.843 2.481 -15.693 1.00 97.25 222 VAL A C 1
ATOM 1747 O O . VAL A 1 222 ? 5.935 2.543 -16.526 1.00 97.25 222 VAL A O 1
ATOM 1750 N N . ALA A 1 223 ? 7.719 1.481 -15.662 1.00 95.62 223 ALA A N 1
ATOM 1751 C CA . ALA A 1 223 ? 7.579 0.273 -16.468 1.00 95.62 223 ALA A CA 1
ATOM 1752 C C . ALA A 1 223 ? 7.862 -0.986 -15.650 1.00 95.62 223 ALA A C 1
ATOM 1754 O O . ALA A 1 223 ? 8.432 -0.927 -14.565 1.00 95.62 223 ALA A O 1
ATOM 1755 N N . PHE A 1 224 ? 7.463 -2.132 -16.193 1.00 97.06 224 PHE A N 1
ATOM 1756 C CA . PHE A 1 224 ? 7.634 -3.430 -15.558 1.00 97.06 224 PHE A CA 1
ATOM 1757 C C . PHE A 1 224 ? 8.741 -4.226 -16.234 1.00 97.06 224 PHE A C 1
ATOM 1759 O O . PHE A 1 224 ? 8.780 -4.327 -17.459 1.00 97.06 224 PHE A O 1
ATOM 1766 N N . THR A 1 225 ? 9.577 -4.841 -15.409 1.00 96.50 225 THR A N 1
ATOM 1767 C CA . THR A 1 225 ? 10.439 -5.961 -15.792 1.00 96.50 225 THR A CA 1
ATOM 1768 C C . THR A 1 225 ? 9.707 -7.282 -15.541 1.00 96.50 225 THR A C 1
ATOM 1770 O O . THR A 1 225 ? 9.715 -8.163 -16.395 1.00 96.50 225 THR A O 1
ATOM 1773 N N . ASP A 1 226 ? 9.024 -7.402 -14.396 1.00 96.75 226 ASP A N 1
ATOM 1774 C CA . ASP A 1 226 ? 8.149 -8.529 -14.047 1.00 96.75 226 ASP A CA 1
ATOM 1775 C C . ASP A 1 226 ? 7.055 -8.082 -13.061 1.00 96.75 226 ASP A C 1
ATOM 1777 O O . ASP A 1 226 ? 7.212 -7.106 -12.329 1.00 96.75 226 ASP A O 1
ATOM 1781 N N . GLY A 1 227 ? 5.953 -8.828 -12.996 1.00 97.69 227 GLY A N 1
ATOM 1782 C CA . GLY A 1 227 ? 4.939 -8.667 -11.954 1.00 97.69 227 GLY A CA 1
ATOM 1783 C C . GLY A 1 227 ? 3.713 -7.842 -12.344 1.00 97.69 227 GLY A C 1
ATOM 1784 O O . GLY A 1 227 ? 2.958 -7.448 -11.462 1.00 97.69 227 GLY A O 1
ATOM 1785 N N . ILE A 1 228 ? 3.451 -7.641 -13.639 1.00 97.75 228 ILE A N 1
ATOM 1786 C CA . ILE A 1 228 ? 2.241 -6.949 -14.129 1.00 97.75 228 ILE A CA 1
ATOM 1787 C C . ILE A 1 228 ? 0.969 -7.549 -13.516 1.00 97.75 228 ILE A C 1
ATOM 1789 O O . ILE A 1 228 ? 0.192 -6.846 -12.876 1.00 97.75 228 ILE A O 1
ATOM 1793 N N . THR A 1 229 ? 0.782 -8.864 -13.641 1.00 97.94 229 THR A N 1
ATOM 1794 C CA . THR A 1 229 ? -0.445 -9.534 -13.193 1.00 97.94 229 THR A CA 1
ATOM 1795 C C . THR A 1 229 ? -0.653 -9.469 -11.678 1.00 97.94 229 THR A C 1
ATOM 1797 O O . THR A 1 229 ? -1.769 -9.258 -11.211 1.00 97.94 229 THR A O 1
ATOM 1800 N N . ARG A 1 230 ? 0.409 -9.614 -10.874 1.00 98.31 230 ARG A N 1
ATOM 1801 C CA . ARG A 1 230 ? 0.275 -9.507 -9.409 1.00 98.31 230 ARG A CA 1
ATOM 1802 C C . ARG A 1 230 ? -0.009 -8.065 -8.980 1.00 98.31 230 ARG A C 1
ATOM 1804 O O . ARG A 1 230 ? -0.756 -7.860 -8.029 1.00 98.31 230 ARG A O 1
ATOM 1811 N N . THR A 1 231 ? 0.487 -7.071 -9.723 1.00 98.50 231 THR A N 1
ATOM 1812 C CA . THR A 1 231 ? 0.090 -5.671 -9.528 1.00 98.50 231 THR A CA 1
ATOM 1813 C C . THR A 1 231 ? -1.357 -5.417 -9.948 1.00 98.50 231 THR A C 1
ATOM 1815 O O . THR A 1 231 ? -2.070 -4.732 -9.220 1.00 98.50 231 THR A O 1
ATOM 1818 N N . PHE A 1 232 ? -1.841 -6.003 -11.048 1.00 98.44 232 PHE A N 1
ATOM 1819 C CA . PHE A 1 232 ? -3.266 -5.957 -11.393 1.00 98.44 232 PHE A CA 1
ATOM 1820 C C . PHE A 1 232 ? -4.139 -6.488 -10.268 1.00 98.44 232 PHE A C 1
ATOM 1822 O O . PHE A 1 232 ? -5.102 -5.826 -9.890 1.00 98.44 232 PHE A O 1
ATOM 1829 N N . TRP A 1 233 ? -3.788 -7.646 -9.710 1.00 98.56 233 TRP A N 1
ATOM 1830 C CA . TRP A 1 233 ? -4.531 -8.227 -8.601 1.00 98.56 233 TRP A CA 1
ATOM 1831 C C . TRP A 1 233 ? -4.596 -7.262 -7.409 1.00 98.56 233 TRP A C 1
ATOM 1833 O O . TRP A 1 233 ? -5.689 -6.959 -6.939 1.00 98.56 233 TRP A O 1
ATOM 1843 N N . LEU A 1 234 ? -3.466 -6.678 -6.991 1.00 98.44 234 LEU A N 1
ATOM 1844 C CA . LEU A 1 234 ? -3.429 -5.693 -5.897 1.00 98.44 234 LEU A CA 1
ATOM 1845 C C . LEU A 1 234 ? -4.313 -4.467 -6.175 1.00 98.44 234 LEU A C 1
ATOM 1847 O O . LEU A 1 234 ? -5.043 -4.017 -5.291 1.00 98.44 234 LEU A O 1
ATOM 1851 N N . LEU A 1 235 ? -4.289 -3.946 -7.406 1.00 97.62 235 LEU A N 1
ATOM 1852 C CA . LEU A 1 235 ? -5.120 -2.810 -7.816 1.00 97.62 235 LEU A CA 1
ATOM 1853 C C . LEU A 1 235 ? -6.616 -3.167 -7.849 1.00 97.62 235 LEU A C 1
ATOM 1855 O O . LEU A 1 235 ? -7.447 -2.358 -7.436 1.00 97.62 235 LEU A O 1
ATOM 1859 N N . VAL A 1 236 ? -6.971 -4.377 -8.297 1.00 96.56 236 VAL A N 1
ATOM 1860 C CA . VAL A 1 236 ? -8.351 -4.895 -8.266 1.00 96.56 236 VAL A CA 1
ATOM 1861 C C . VAL A 1 236 ? -8.848 -5.011 -6.823 1.00 96.56 236 VAL A C 1
ATOM 1863 O O . VAL A 1 236 ? -9.953 -4.547 -6.529 1.00 96.56 236 VAL A O 1
ATOM 1866 N N . GLN A 1 237 ? -8.014 -5.533 -5.918 1.00 95.56 237 GLN A N 1
ATOM 1867 C CA . GLN A 1 237 ? -8.306 -5.648 -4.482 1.00 95.56 237 GLN A CA 1
ATOM 1868 C C . GLN A 1 237 ? -8.245 -4.309 -3.721 1.00 95.56 237 GLN A C 1
ATOM 1870 O O . GLN A 1 237 ? -8.455 -4.269 -2.506 1.00 95.56 237 GLN A O 1
ATOM 1875 N N . GLY A 1 238 ? -7.966 -3.204 -4.419 1.00 94.12 238 GLY A N 1
ATOM 1876 C CA . GLY A 1 238 ? -7.983 -1.863 -3.842 1.00 94.12 238 GLY A CA 1
ATOM 1877 C C . GLY A 1 238 ? -6.867 -1.612 -2.828 1.00 94.12 238 GLY A C 1
ATOM 1878 O O . GLY A 1 238 ? -7.049 -0.818 -1.907 1.00 94.12 238 GLY A O 1
ATOM 1879 N N . ALA A 1 239 ? -5.717 -2.278 -2.974 1.00 96.56 239 ALA A N 1
ATOM 1880 C CA . ALA A 1 239 ? -4.550 -1.993 -2.147 1.00 96.56 239 ALA A CA 1
ATOM 1881 C C . ALA A 1 239 ? -4.172 -0.498 -2.276 1.00 96.56 239 ALA A C 1
ATOM 1883 O O . ALA A 1 239 ? -3.946 -0.027 -3.395 1.00 96.56 239 ALA A O 1
ATOM 1884 N N . PRO A 1 240 ? -4.102 0.273 -1.173 1.00 95.69 240 PRO A N 1
ATOM 1885 C CA . PRO A 1 240 ? -3.799 1.703 -1.233 1.00 95.69 240 PRO A CA 1
ATOM 1886 C C . PRO A 1 240 ? -2.307 1.963 -1.487 1.00 95.69 240 PRO A C 1
ATOM 1888 O O . PRO A 1 240 ? -1.933 2.959 -2.103 1.00 95.69 240 PRO A O 1
ATOM 1891 N N . SER A 1 241 ? -1.458 1.043 -1.037 1.00 98.25 241 SER A N 1
ATOM 1892 C CA . SER A 1 241 ? -0.022 1.023 -1.275 1.00 98.25 241 SER A CA 1
ATOM 1893 C C . SER A 1 241 ? 0.455 -0.418 -1.416 1.00 98.25 241 SER A C 1
ATOM 1895 O O . SER A 1 241 ? -0.233 -1.325 -0.950 1.00 98.25 241 SER A O 1
ATOM 1897 N N . PHE A 1 242 ? 1.609 -0.641 -2.042 1.00 98.69 242 PHE A N 1
ATOM 1898 C CA . PHE A 1 242 ? 2.257 -1.958 -2.099 1.00 98.69 242 PHE A CA 1
ATOM 1899 C C . PHE A 1 242 ? 3.773 -1.829 -2.329 1.00 98.69 242 PHE A C 1
ATOM 1901 O O . PHE A 1 242 ? 4.224 -0.809 -2.855 1.00 98.69 242 PHE A O 1
ATOM 1908 N N . PRO A 1 243 ? 4.586 -2.825 -1.929 1.00 98.69 243 PRO A N 1
ATOM 1909 C CA . PRO A 1 243 ? 6.022 -2.816 -2.163 1.00 98.69 243 PRO A CA 1
ATOM 1910 C C . PRO A 1 243 ? 6.358 -3.279 -3.586 1.00 98.69 243 PRO A C 1
ATOM 1912 O O . PRO A 1 243 ? 5.810 -4.264 -4.085 1.00 98.69 243 PRO A O 1
ATOM 1915 N N . VAL A 1 244 ? 7.299 -2.587 -4.222 1.00 98.81 244 VAL A N 1
ATOM 1916 C CA . VAL A 1 244 ? 7.912 -2.972 -5.501 1.00 98.81 244 VAL A CA 1
ATOM 1917 C C . VAL A 1 244 ? 9.430 -2.978 -5.365 1.00 98.81 244 VAL A C 1
ATOM 1919 O O . VAL A 1 244 ? 9.985 -2.271 -4.525 1.00 98.81 244 VAL A O 1
ATOM 1922 N N . GLU A 1 245 ? 10.097 -3.777 -6.187 1.00 98.75 245 GLU A N 1
ATOM 1923 C CA . GLU A 1 245 ? 11.553 -3.830 -6.279 1.00 98.75 245 GLU A CA 1
ATOM 1924 C C . GLU A 1 245 ? 12.028 -3.038 -7.504 1.00 98.75 245 GLU A C 1
ATOM 1926 O O . GLU A 1 245 ? 11.492 -3.206 -8.600 1.00 98.75 245 GLU A O 1
ATOM 1931 N N . CYS A 1 246 ? 13.045 -2.197 -7.338 1.00 98.56 246 CYS A N 1
ATOM 1932 C CA . CYS A 1 246 ? 13.698 -1.478 -8.430 1.00 98.56 246 CYS A CA 1
ATOM 1933 C C . CYS A 1 246 ? 15.222 -1.443 -8.248 1.00 98.56 246 CYS A C 1
ATOM 1935 O O . CYS A 1 246 ? 15.768 -1.906 -7.241 1.00 98.56 246 CYS A O 1
ATOM 1937 N N . SER A 1 247 ? 15.925 -0.870 -9.226 1.00 98.19 247 SER A N 1
ATOM 1938 C CA . SER A 1 247 ? 17.360 -0.607 -9.108 1.00 98.19 247 SER A CA 1
ATOM 1939 C C . SER A 1 247 ? 17.635 0.547 -8.132 1.00 98.19 247 SER A C 1
ATOM 1941 O O . SER A 1 247 ? 16.834 1.478 -7.989 1.00 98.19 247 SER A O 1
ATOM 1943 N N . ARG A 1 248 ? 18.802 0.529 -7.476 1.00 97.69 248 ARG A N 1
ATOM 1944 C CA . ARG A 1 248 ? 19.238 1.602 -6.568 1.00 97.69 248 ARG A CA 1
ATOM 1945 C C . ARG A 1 248 ? 19.288 2.966 -7.252 1.00 97.69 248 ARG A C 1
ATOM 1947 O O . ARG A 1 248 ? 18.910 3.955 -6.634 1.00 97.69 248 ARG A O 1
ATOM 1954 N N . SER A 1 249 ? 19.718 3.023 -8.512 1.00 97.31 249 SER A N 1
ATOM 1955 C CA . SER A 1 249 ? 19.812 4.272 -9.281 1.00 97.31 249 SER A CA 1
ATOM 1956 C C . SER A 1 249 ? 18.461 4.948 -9.529 1.00 97.31 249 SER A C 1
ATOM 1958 O O . SER A 1 249 ? 18.423 6.138 -9.825 1.00 97.31 249 SER A O 1
ATOM 1960 N N . GLU A 1 250 ? 17.360 4.206 -9.421 1.00 97.75 250 GLU A N 1
ATOM 1961 C CA . GLU A 1 250 ? 16.010 4.693 -9.724 1.00 97.75 250 GLU A CA 1
ATOM 1962 C C . GLU A 1 250 ? 15.157 4.895 -8.466 1.00 97.75 250 GLU A C 1
ATOM 1964 O O . GLU A 1 250 ? 14.140 5.587 -8.514 1.00 97.75 250 GLU A O 1
ATOM 1969 N N . ALA A 1 251 ? 15.572 4.323 -7.333 1.00 98.06 251 ALA A N 1
ATOM 1970 C CA . ALA A 1 251 ? 14.773 4.249 -6.116 1.00 98.06 251 ALA A CA 1
ATOM 1971 C C . ALA A 1 251 ? 14.384 5.617 -5.544 1.00 98.06 251 ALA A C 1
ATOM 1973 O O . ALA A 1 251 ? 13.240 5.804 -5.130 1.00 98.06 251 ALA A O 1
ATOM 1974 N N . GLU A 1 252 ? 15.304 6.586 -5.545 1.00 97.38 252 GLU A N 1
ATOM 1975 C CA . GLU A 1 252 ? 15.020 7.937 -5.047 1.00 97.38 252 GLU A CA 1
ATOM 1976 C C . GLU A 1 252 ? 13.960 8.638 -5.902 1.00 97.38 252 GLU A C 1
ATOM 1978 O O . GLU A 1 252 ? 13.010 9.213 -5.368 1.00 97.38 252 GLU A O 1
ATOM 1983 N N . LEU A 1 253 ? 14.072 8.535 -7.231 1.00 97.38 253 LEU A N 1
ATOM 1984 C CA . LEU A 1 253 ? 13.086 9.096 -8.151 1.00 97.38 253 LEU A CA 1
ATOM 1985 C C . LEU A 1 253 ? 11.739 8.381 -8.010 1.00 97.38 253 LEU A C 1
ATOM 1987 O O . LEU A 1 253 ? 10.714 9.043 -7.846 1.00 97.38 253 LEU A O 1
ATOM 1991 N N . LEU A 1 254 ? 11.724 7.046 -8.006 1.00 98.44 254 LEU A N 1
ATOM 1992 C CA . LEU A 1 254 ? 10.495 6.278 -7.825 1.00 98.44 254 LEU A CA 1
ATOM 1993 C C . LEU A 1 254 ? 9.809 6.634 -6.499 1.00 98.44 254 LEU A C 1
ATOM 1995 O O . LEU A 1 254 ? 8.602 6.860 -6.474 1.00 98.44 254 LEU A O 1
ATOM 1999 N N . SER A 1 255 ? 10.567 6.753 -5.410 1.00 98.12 255 SER A N 1
ATOM 2000 C CA . SER A 1 255 ? 10.043 7.150 -4.103 1.00 98.12 255 SER A CA 1
ATOM 2001 C C . SER A 1 255 ? 9.528 8.583 -4.082 1.00 98.12 255 SER A C 1
ATOM 2003 O O . SER A 1 255 ? 8.516 8.858 -3.443 1.00 98.12 255 SER A O 1
ATOM 2005 N N . HIS A 1 256 ? 10.196 9.506 -4.769 1.00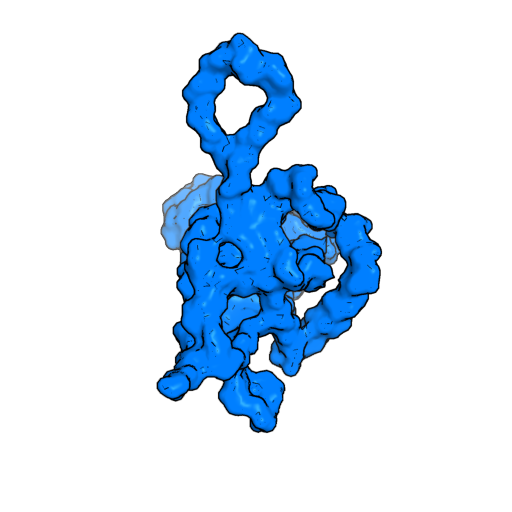 97.38 256 HIS A N 1
ATOM 2006 C CA . HIS A 1 256 ? 9.756 10.894 -4.842 1.00 97.38 256 HIS A CA 1
ATOM 2007 C C . HIS A 1 256 ? 8.390 11.019 -5.533 1.00 97.38 256 HIS A C 1
ATOM 2009 O O . HIS A 1 256 ? 7.497 11.706 -5.036 1.00 97.38 256 HIS A O 1
ATOM 2015 N N . TRP A 1 257 ? 8.216 10.334 -6.665 1.00 98.00 257 TRP A N 1
ATOM 2016 C CA . TRP A 1 257 ? 7.012 10.446 -7.492 1.00 98.00 257 TRP A CA 1
ATOM 2017 C C . TRP A 1 257 ? 5.883 9.511 -7.050 1.00 98.00 257 TRP A C 1
ATOM 2019 O O . TRP A 1 257 ? 4.711 9.886 -7.086 1.00 98.00 257 TRP A O 1
ATOM 2029 N N . CYS A 1 258 ? 6.226 8.300 -6.615 1.00 98.12 258 CYS A N 1
ATOM 2030 C CA . CYS A 1 258 ? 5.269 7.238 -6.322 1.00 98.12 258 CYS A CA 1
ATOM 2031 C C . CYS A 1 258 ? 5.296 6.769 -4.866 1.00 98.12 258 CYS A C 1
ATOM 2033 O O . CYS A 1 258 ? 4.431 5.986 -4.508 1.00 98.12 258 CYS A O 1
ATOM 2035 N N . GLY A 1 259 ? 6.243 7.194 -4.027 1.00 97.62 259 GLY A N 1
ATOM 2036 C CA . GLY A 1 259 ? 6.399 6.666 -2.670 1.00 97.62 259 GLY A CA 1
ATOM 2037 C C . GLY A 1 259 ? 5.189 6.927 -1.771 1.00 97.62 259 GLY A C 1
ATOM 2038 O O . GLY A 1 259 ? 4.592 8.010 -1.784 1.00 97.62 259 GLY A O 1
ATOM 2039 N N . ALA A 1 260 ? 4.838 5.924 -0.969 1.00 95.50 260 ALA A N 1
ATOM 2040 C CA . ALA A 1 260 ? 3.848 6.059 0.086 1.00 95.50 260 ALA A CA 1
ATOM 2041 C C . ALA A 1 260 ? 4.388 6.957 1.211 1.00 95.50 260 ALA A C 1
ATOM 2043 O O . ALA A 1 260 ? 5.572 6.931 1.554 1.00 95.50 260 ALA A O 1
ATOM 2044 N N . SER A 1 261 ? 3.516 7.772 1.807 1.00 88.25 261 SER A N 1
ATOM 2045 C CA . SER A 1 261 ? 3.926 8.727 2.839 1.00 88.25 261 SER A CA 1
ATOM 2046 C C . SER A 1 261 ? 4.543 8.035 4.058 1.00 88.25 261 SER A C 1
ATOM 2048 O O . SER A 1 261 ? 3.983 7.074 4.586 1.00 88.25 261 SER A O 1
ATOM 2050 N N . GLY A 1 262 ? 5.674 8.574 4.524 1.00 86.56 262 GLY A N 1
ATOM 2051 C CA . GLY A 1 262 ? 6.355 8.120 5.739 1.00 86.56 262 GLY A CA 1
ATOM 2052 C C . GLY A 1 262 ? 7.192 6.849 5.583 1.00 86.56 262 GLY A C 1
ATOM 2053 O O . GLY A 1 262 ? 7.670 6.339 6.591 1.00 86.56 262 GLY A O 1
ATOM 2054 N N . VAL A 1 263 ? 7.385 6.340 4.360 1.00 93.50 263 VAL A N 1
ATOM 2055 C CA . VAL A 1 263 ? 8.199 5.143 4.102 1.00 93.50 263 VAL A CA 1
ATOM 2056 C C . VAL A 1 263 ? 9.392 5.512 3.231 1.00 93.50 263 VAL A C 1
ATOM 2058 O O . VAL A 1 263 ? 9.225 5.997 2.115 1.00 93.50 263 VAL A O 1
ATOM 2061 N N . ALA A 1 264 ? 10.598 5.293 3.751 1.00 95.56 264 ALA A N 1
ATOM 2062 C CA . ALA A 1 264 ? 11.827 5.477 2.989 1.00 95.56 264 ALA A CA 1
ATOM 2063 C C . ALA A 1 264 ? 12.136 4.221 2.153 1.00 95.56 264 ALA A C 1
ATOM 2065 O O . ALA A 1 264 ? 11.836 3.112 2.603 1.00 95.56 264 ALA A O 1
ATOM 2066 N N . PRO A 1 265 ? 12.758 4.363 0.970 1.00 97.69 265 PRO A N 1
ATOM 2067 C CA . PRO A 1 265 ? 13.339 3.238 0.247 1.00 97.69 265 PRO A CA 1
ATOM 2068 C C . PRO A 1 265 ? 14.399 2.541 1.089 1.00 97.69 265 PRO A C 1
ATOM 2070 O O . PRO A 1 265 ? 15.164 3.204 1.790 1.00 97.69 265 PRO A O 1
ATOM 2073 N N . GLN A 1 266 ? 14.473 1.218 0.988 1.00 97.75 266 GLN A N 1
ATOM 2074 C CA . GLN A 1 266 ? 15.486 0.431 1.686 1.00 97.75 266 GLN A CA 1
ATOM 2075 C C . GLN A 1 266 ? 16.053 -0.634 0.758 1.00 97.75 266 GLN A C 1
ATOM 2077 O O . GLN A 1 266 ? 15.316 -1.255 -0.016 1.00 97.75 266 GLN A O 1
ATOM 2082 N N . SER A 1 267 ? 17.361 -0.856 0.817 1.00 97.75 267 SER A N 1
ATOM 2083 C CA . SER A 1 267 ? 17.976 -1.919 0.021 1.00 97.75 267 SER A CA 1
ATOM 2084 C C . SER A 1 267 ? 17.623 -3.304 0.546 1.00 97.75 267 SER A C 1
ATOM 2086 O O . SER A 1 267 ? 17.349 -3.486 1.734 1.00 97.75 267 SER A O 1
ATOM 2088 N N . VAL A 1 268 ? 17.659 -4.309 -0.329 1.00 97.56 268 VAL A N 1
ATOM 2089 C CA . VAL A 1 268 ? 17.446 -5.705 0.079 1.00 97.56 268 VAL A CA 1
ATOM 2090 C C . VAL A 1 268 ? 18.473 -6.108 1.142 1.00 97.56 268 VAL A C 1
ATOM 2092 O O . VAL A 1 268 ? 18.110 -6.797 2.096 1.00 97.56 268 VAL A O 1
ATOM 2095 N N . ALA A 1 269 ? 19.713 -5.620 1.045 1.00 96.00 269 ALA A N 1
ATOM 2096 C CA . ALA A 1 269 ? 20.745 -5.829 2.058 1.00 96.00 269 ALA A CA 1
ATOM 2097 C C . ALA A 1 269 ? 20.367 -5.234 3.425 1.00 96.00 269 ALA A C 1
ATOM 2099 O O . ALA A 1 269 ? 20.424 -5.943 4.429 1.00 96.00 269 ALA A O 1
ATOM 2100 N N . GLU A 1 270 ? 19.926 -3.972 3.476 1.00 95.75 270 GLU A N 1
ATOM 2101 C CA . GLU A 1 270 ? 19.477 -3.316 4.718 1.00 95.75 270 GLU A CA 1
ATOM 2102 C C . GLU A 1 270 ? 18.294 -4.049 5.354 1.00 95.75 270 GLU A C 1
ATOM 2104 O O . GLU A 1 270 ? 18.254 -4.249 6.567 1.00 95.75 270 GLU A O 1
ATOM 2109 N N . ILE A 1 271 ? 17.332 -4.458 4.527 1.00 95.75 271 ILE A N 1
ATOM 2110 C CA . ILE A 1 271 ? 16.094 -5.078 4.986 1.00 95.75 271 ILE A CA 1
ATOM 2111 C C . ILE A 1 271 ? 16.343 -6.493 5.521 1.00 95.75 271 ILE A C 1
ATOM 2113 O O . ILE A 1 271 ? 15.786 -6.879 6.550 1.00 95.75 271 ILE A O 1
ATOM 2117 N N . THR A 1 272 ? 17.128 -7.295 4.802 1.00 94.56 272 THR A N 1
ATOM 2118 C CA . THR A 1 272 ? 17.323 -8.721 5.115 1.00 94.56 272 THR A CA 1
ATOM 2119 C C . THR A 1 272 ? 18.527 -8.976 6.023 1.00 94.56 272 THR A C 1
ATOM 2121 O O . THR A 1 272 ? 18.629 -10.044 6.637 1.00 94.56 272 THR A O 1
ATOM 2124 N N . GLY A 1 273 ? 19.435 -8.003 6.124 1.00 91.38 273 GLY A N 1
ATOM 2125 C CA . GLY A 1 273 ? 20.735 -8.137 6.777 1.00 91.38 273 GLY A CA 1
ATOM 2126 C C . GLY A 1 273 ? 21.733 -8.992 5.990 1.00 91.38 273 GLY A C 1
ATOM 2127 O O . GLY A 1 273 ? 22.737 -9.406 6.564 1.00 91.38 273 GLY A O 1
ATOM 2128 N N . MET A 1 274 ? 21.449 -9.308 4.721 1.00 86.94 274 MET A N 1
ATOM 2129 C CA . MET A 1 274 ? 22.309 -10.128 3.866 1.00 86.94 274 MET A CA 1
ATOM 2130 C C . MET A 1 274 ? 23.079 -9.230 2.898 1.00 86.94 274 MET A C 1
ATOM 2132 O O . MET A 1 274 ? 22.508 -8.657 1.971 1.00 86.94 274 MET A O 1
ATOM 2136 N N . THR A 1 275 ? 24.378 -9.074 3.136 1.00 82.94 275 THR A N 1
ATOM 2137 C CA . THR A 1 275 ? 25.270 -8.362 2.216 1.00 82.94 275 THR A CA 1
ATOM 2138 C C . THR A 1 275 ? 25.593 -9.237 1.013 1.00 82.94 275 THR A C 1
ATOM 2140 O O . THR A 1 275 ? 25.318 -10.434 1.016 1.00 82.94 275 THR A O 1
ATOM 2143 N N . ASP A 1 276 ? 26.154 -8.628 -0.025 1.00 82.94 276 ASP A N 1
ATOM 2144 C CA . ASP A 1 276 ? 26.748 -9.395 -1.115 1.00 82.94 276 ASP A CA 1
ATOM 2145 C C . ASP A 1 276 ? 27.907 -10.221 -0.547 1.00 82.94 276 ASP A C 1
ATOM 2147 O O . ASP A 1 276 ? 28.627 -9.732 0.334 1.00 82.94 276 ASP A O 1
ATOM 2151 N N . ASP A 1 277 ? 28.051 -11.469 -0.995 1.00 70.50 277 ASP A N 1
ATOM 2152 C CA . ASP A 1 277 ? 29.247 -12.242 -0.675 1.00 70.50 277 ASP A CA 1
ATOM 2153 C C . ASP A 1 277 ? 30.441 -11.451 -1.226 1.00 70.50 277 ASP A C 1
ATOM 2155 O O . ASP A 1 277 ? 30.498 -11.144 -2.418 1.00 70.50 277 ASP A O 1
ATOM 2159 N N . SER A 1 278 ? 31.346 -11.023 -0.344 1.00 53.97 278 SER A N 1
ATOM 2160 C CA . SER A 1 278 ? 32.601 -10.409 -0.766 1.00 53.97 278 SER A CA 1
ATOM 2161 C C . SER A 1 278 ? 33.383 -11.461 -1.553 1.00 53.97 278 SER A C 1
ATOM 2163 O O . SER A 1 278 ? 33.828 -12.439 -0.949 1.00 53.97 278 SER A O 1
ATOM 2165 N N . ASP A 1 279 ? 33.509 -11.274 -2.868 1.00 45.41 279 ASP A N 1
ATOM 2166 C CA . ASP A 1 279 ? 34.446 -12.034 -3.709 1.00 45.41 279 ASP A CA 1
ATOM 2167 C C . ASP A 1 279 ? 35.889 -11.940 -3.170 1.00 45.41 279 ASP A C 1
ATOM 2169 O O . ASP A 1 279 ? 36.309 -10.832 -2.745 1.00 45.41 279 ASP A O 1
#